Protein AF-A0A935DCF0-F1 (afdb_monomer_lite)

Radius of gyration: 28.44 Å; chains: 1; bounding box: 62×46×100 Å

Secondary structure (DSSP, 8-state):
--TTT----SS-STTHHHHHHHHHHHHHH-S-EEEETTEEEEE-TTS-EEEEESSPPP---HHHHHHHHHHHHHHHHHHHHHHHHHHHHHHHTTGGGS---HHHHTTHHHHHIIIIITTSEEEEE--TTSSPEEEEHHHHHT-EEEE-GGG-EEEEEEEE----S-TT-----EEEEEE-HHHHHHHHHHHHHHHTTT---HHHHHHHHHHHHHH-SHHHHHHSTTSPPP-TTSEEEGGGS-HHHHHHHHHHHHHHHHHHHHHHHHHHHHHHHHHHHHHHHHHHHHHS-HHHHHHHHHTT-

Foldseek 3Di:
DDPPPPDDDPDDPVCVVVVVVVLVVQQVPALAWDDDQFWIWGAGPVGDIDIHGGGDDAHPHQCPPQLVVLVVLQVVVVVVVVVVVVVVVVCVVVVPPPPDDPVRVVCVVVVCCVPPQQPDFQFWADDPPDHTFTDGLVQLQQKKWFADPPLFIKIKTWTFDPDPDDPDDDPGDTDIDIGGDPRRLSSLLSSLCSLSSNGDDSVLSVLLSVLCVVQVALSCLCRNPVHFDADPNRMDRLNPGDSSSSNNNNSRSVVVVVVVVVVVVVVVVVVVVVVVVVVVVVVVVVVDDPVVVVVVVVVVD

Sequence (301 aa):
MCRHCAKWNLVPFDSRLETIDDCERLFRSTTMRYSTDNIGLARVKEGLELVRIGEAQRPEFAGWRYGDSFGRRRRRNFLIAGGVAAAGIAVVSGGVALGVSFGMLGQLPNYYNLFVVNRRVTVRVPRADGPPIELSDMLASKARLVRRPNNEWLIRTKVMEESSMSRKLRKAGSQEIEFTGPEAEQLLAGVLVRLNHWGGTQRTIRDAVELVERQGDSAGVIAGPFSPVMDGSGSQLLAKTPSEWRLAAEIALNESSERLALAGELRLLEWQWKEADRLAKISDSLAVPESVDEELARRKE

pLDDT: mean 71.48, std 16.03, range [36.34, 95.06]

Structure (mmCIF, N/CA/C/O backbone):
data_AF-A0A935DCF0-F1
#
_entry.id   AF-A0A935DCF0-F1
#
loop_
_atom_site.group_PDB
_atom_site.id
_atom_site.type_symbol
_atom_site.label_atom_id
_atom_site.label_alt_id
_atom_site.label_comp_id
_atom_site.label_asym_id
_atom_site.label_entity_id
_atom_site.label_seq_id
_atom_site.pdbx_PDB_ins_code
_atom_site.Cartn_x
_atom_site.Cartn_y
_atom_site.Cartn_z
_atom_site.occupancy
_atom_site.B_iso_or_equiv
_atom_site.auth_seq_id
_atom_site.auth_comp_id
_atom_site.auth_asym_id
_atom_site.auth_atom_id
_atom_site.pdbx_PDB_model_num
ATOM 1 N N . MET A 1 1 ? 26.971 -12.893 -33.663 1.00 54.66 1 MET A N 1
ATOM 2 C CA . MET A 1 1 ? 26.981 -11.427 -33.451 1.00 54.66 1 MET A CA 1
ATOM 3 C C . MET A 1 1 ? 27.146 -10.748 -34.801 1.00 54.66 1 MET A C 1
ATOM 5 O O . MET A 1 1 ? 28.063 -11.111 -35.529 1.00 54.66 1 MET A O 1
ATOM 9 N N . CYS A 1 2 ? 26.247 -9.835 -35.171 1.00 51.41 2 CYS A N 1
ATOM 10 C CA . CYS A 1 2 ? 26.379 -9.033 -36.389 1.00 51.41 2 CYS A CA 1
ATOM 11 C C . CYS A 1 2 ? 27.470 -7.974 -36.187 1.00 51.41 2 CYS A C 1
ATOM 13 O O . CYS A 1 2 ? 27.410 -7.226 -35.217 1.00 51.41 2 CYS A O 1
ATOM 15 N N . ARG A 1 3 ? 28.442 -7.883 -37.100 1.00 40.97 3 ARG A N 1
ATOM 16 C CA . ARG A 1 3 ? 29.550 -6.914 -37.002 1.00 40.97 3 ARG A CA 1
ATOM 17 C C . ARG A 1 3 ? 29.164 -5.478 -37.365 1.00 40.97 3 ARG A C 1
ATOM 19 O O . ARG A 1 3 ? 29.926 -4.572 -37.084 1.00 40.97 3 ARG A O 1
ATOM 26 N N . HIS A 1 4 ? 27.998 -5.276 -37.977 1.00 37.47 4 HIS A N 1
ATOM 27 C CA . HIS A 1 4 ? 27.536 -3.956 -38.411 1.00 37.47 4 HIS A CA 1
ATOM 28 C C . HIS A 1 4 ? 26.686 -3.231 -37.357 1.00 37.47 4 HIS A C 1
ATOM 30 O O . HIS A 1 4 ? 26.724 -2.015 -37.269 1.00 37.47 4 HIS A O 1
ATOM 36 N N . CYS A 1 5 ? 25.909 -3.964 -36.553 1.00 64.69 5 CYS A N 1
ATOM 37 C CA . CYS A 1 5 ? 25.023 -3.368 -35.545 1.00 64.69 5 CYS A CA 1
ATOM 38 C C . CYS A 1 5 ? 25.256 -3.899 -34.126 1.00 64.69 5 CYS A C 1
ATOM 40 O O . CYS A 1 5 ? 24.448 -3.624 -33.246 1.00 64.69 5 CYS A O 1
ATOM 42 N N . ALA A 1 6 ? 26.290 -4.725 -33.923 1.00 36.94 6 ALA A N 1
ATOM 43 C CA . ALA A 1 6 ? 26.627 -5.402 -32.663 1.00 36.94 6 ALA A CA 1
ATOM 44 C C . ALA A 1 6 ? 25.484 -6.221 -32.020 1.00 36.94 6 ALA A C 1
ATOM 46 O O . ALA A 1 6 ? 25.622 -6.751 -30.919 1.00 36.94 6 ALA A O 1
ATOM 47 N N . LYS A 1 7 ? 24.355 -6.400 -32.718 1.00 46.84 7 LYS A N 1
ATOM 48 C CA . LYS A 1 7 ? 23.226 -7.198 -32.240 1.00 46.84 7 LYS A CA 1
ATOM 49 C C . LYS A 1 7 ? 23.548 -8.677 -32.370 1.00 46.84 7 LYS A C 1
ATOM 51 O O . LYS A 1 7 ? 24.158 -9.143 -33.340 1.00 46.84 7 LYS A O 1
ATOM 56 N N . TRP A 1 8 ? 23.089 -9.443 -31.399 1.00 57.88 8 TRP A N 1
ATOM 57 C CA . TRP A 1 8 ? 23.178 -10.888 -31.424 1.00 57.88 8 TRP A CA 1
ATOM 58 C C . TRP A 1 8 ? 21.888 -11.474 -30.891 1.00 57.88 8 TRP A C 1
ATOM 60 O O . TRP A 1 8 ? 21.261 -10.929 -29.991 1.00 57.88 8 TRP A O 1
ATOM 70 N N . ASN A 1 9 ? 21.475 -12.558 -31.524 1.00 60.41 9 ASN A N 1
ATOM 71 C CA . ASN A 1 9 ? 20.342 -13.350 -31.108 1.00 60.41 9 ASN A CA 1
ATOM 72 C C . ASN A 1 9 ? 20.827 -14.799 -31.143 1.00 60.41 9 ASN A C 1
ATOM 74 O O . ASN A 1 9 ? 21.422 -15.215 -32.139 1.00 60.41 9 ASN A O 1
ATOM 78 N N . LEU A 1 10 ? 20.651 -15.512 -30.034 1.00 67.38 10 LEU A N 1
ATOM 79 C CA . LEU A 1 10 ? 21.025 -16.921 -29.900 1.00 67.38 10 LEU A CA 1
ATOM 80 C C . LEU A 1 10 ? 20.057 -17.852 -30.647 1.00 67.38 10 LEU A C 1
ATOM 82 O O . LEU A 1 10 ? 20.359 -19.027 -30.829 1.00 67.38 10 LEU A O 1
ATOM 86 N N . VAL A 1 11 ? 18.919 -17.324 -31.101 1.00 73.38 11 VAL A N 1
ATOM 87 C CA . VAL A 1 11 ? 17.896 -18.062 -31.838 1.00 73.38 11 VAL A CA 1
ATOM 88 C C . VAL A 1 11 ? 18.238 -18.103 -33.339 1.00 73.38 11 VAL A C 1
ATOM 90 O O . VAL A 1 11 ? 18.499 -17.041 -33.931 1.00 73.38 11 VAL A O 1
ATOM 93 N N . PRO A 1 12 ? 18.214 -19.296 -33.973 1.00 80.00 12 PRO A N 1
ATOM 94 C CA . PRO A 1 12 ? 18.330 -19.457 -35.423 1.00 80.00 12 PRO A CA 1
ATOM 95 C C . PRO A 1 12 ? 17.366 -18.546 -36.196 1.00 80.00 12 PRO A C 1
ATOM 97 O O . PRO A 1 12 ? 16.303 -18.181 -35.700 1.00 80.00 12 PRO A O 1
ATOM 100 N N . PHE A 1 13 ? 17.736 -18.140 -37.415 1.00 75.88 13 PHE A N 1
ATOM 101 C CA . PHE A 1 13 ? 16.920 -17.199 -38.195 1.00 75.88 13 PHE A CA 1
ATOM 102 C C . PHE A 1 13 ? 15.529 -17.764 -38.509 1.00 75.88 13 PHE A C 1
ATOM 104 O O . PHE A 1 13 ? 14.542 -17.049 -38.348 1.00 75.88 13 PHE A O 1
ATOM 111 N N . ASP A 1 14 ? 15.462 -19.047 -38.863 1.00 84.12 14 ASP A N 1
ATOM 112 C CA . ASP A 1 14 ? 14.231 -19.714 -39.296 1.00 84.12 14 ASP A CA 1
ATOM 113 C C . ASP A 1 14 ? 13.180 -19.811 -38.178 1.00 84.12 14 ASP A C 1
ATOM 115 O O . ASP A 1 14 ? 11.994 -19.654 -38.437 1.00 84.12 14 ASP A O 1
ATOM 119 N N . SER A 1 15 ? 13.608 -19.973 -36.920 1.00 82.44 15 SER A N 1
ATOM 120 C CA . SER A 1 15 ? 12.725 -20.100 -35.747 1.00 82.44 15 SER A CA 1
ATOM 121 C C . SER A 1 15 ? 12.555 -18.793 -34.964 1.00 82.44 15 SER A C 1
ATOM 123 O O . SER A 1 15 ? 12.003 -18.775 -33.859 1.00 82.44 15 SER A O 1
ATOM 125 N N . ARG A 1 16 ? 13.085 -17.677 -35.482 1.00 80.56 16 ARG A N 1
ATOM 126 C CA . ARG A 1 16 ? 13.156 -16.411 -34.741 1.00 80.56 16 ARG A CA 1
ATOM 127 C C . ARG A 1 16 ? 11.782 -15.838 -34.427 1.00 80.56 16 ARG A C 1
ATOM 129 O O . ARG A 1 16 ? 11.576 -15.385 -33.305 1.00 80.56 16 ARG A O 1
ATOM 136 N N . LEU A 1 17 ? 10.883 -15.820 -35.411 1.00 81.31 17 LEU A N 1
ATOM 137 C CA . LEU A 1 17 ? 9.534 -15.274 -35.240 1.00 81.31 17 LEU A CA 1
ATOM 138 C C . LEU A 1 17 ? 8.731 -16.122 -34.253 1.00 81.31 17 LEU A C 1
ATOM 140 O O . LEU A 1 17 ? 8.207 -15.580 -33.289 1.00 81.31 17 LEU A O 1
ATOM 144 N N . GLU A 1 18 ? 8.770 -17.447 -34.406 1.00 86.56 18 GLU A N 1
ATOM 145 C CA . GLU A 1 18 ? 8.115 -18.385 -33.485 1.00 86.56 18 GLU A CA 1
ATOM 146 C C . GLU A 1 18 ? 8.618 -18.226 -32.047 1.00 86.56 18 GLU A C 1
ATOM 148 O O . GLU A 1 18 ? 7.827 -18.191 -31.112 1.00 86.56 18 GLU A O 1
ATOM 153 N N . THR A 1 19 ? 9.927 -18.039 -31.855 1.00 85.56 19 THR A N 1
ATOM 154 C CA . THR A 1 19 ? 10.488 -17.847 -30.509 1.00 85.56 19 THR A CA 1
ATOM 155 C C . THR A 1 19 ? 10.057 -16.515 -29.891 1.00 85.56 19 THR A C 1
ATOM 157 O O . THR A 1 19 ? 9.841 -16.442 -28.682 1.00 85.56 19 THR A O 1
ATOM 160 N N . ILE A 1 20 ? 9.930 -15.454 -30.696 1.00 82.94 20 ILE A N 1
ATOM 161 C CA . ILE A 1 20 ? 9.419 -14.157 -30.225 1.00 82.94 20 ILE A CA 1
ATOM 162 C C . ILE A 1 20 ? 7.943 -14.286 -29.841 1.00 82.94 20 ILE A C 1
ATOM 164 O O . ILE A 1 20 ? 7.565 -13.820 -28.768 1.00 82.94 20 ILE A O 1
ATOM 168 N N . ASP A 1 21 ? 7.136 -14.953 -30.663 1.00 84.00 21 ASP A N 1
ATOM 169 C CA . ASP A 1 21 ? 5.715 -15.181 -30.394 1.00 84.00 21 ASP A CA 1
ATOM 170 C C . ASP A 1 21 ? 5.505 -16.067 -29.157 1.00 84.00 21 ASP A C 1
ATOM 172 O O . ASP A 1 21 ? 4.627 -15.798 -28.335 1.00 84.00 21 ASP A O 1
ATOM 176 N N . ASP A 1 22 ? 6.356 -17.074 -28.959 1.00 87.25 22 ASP A N 1
ATOM 177 C CA . ASP A 1 22 ? 6.371 -17.904 -27.756 1.00 87.25 22 ASP A CA 1
ATOM 178 C C . ASP A 1 22 ? 6.754 -17.103 -26.513 1.00 87.25 22 ASP A C 1
ATOM 180 O O . ASP A 1 22 ? 6.089 -17.218 -25.481 1.00 87.25 22 ASP A O 1
ATOM 184 N N . CYS A 1 23 ? 7.770 -16.244 -26.610 1.00 86.19 23 CYS A N 1
ATOM 185 C CA . CYS A 1 23 ? 8.134 -15.333 -25.528 1.00 86.19 23 CYS A CA 1
ATOM 186 C C . CYS A 1 23 ? 7.006 -14.337 -25.226 1.00 86.19 23 CYS A C 1
ATOM 188 O O . CYS A 1 23 ? 6.717 -14.098 -24.057 1.00 86.19 23 CYS A O 1
ATOM 190 N N . GLU A 1 24 ? 6.324 -13.793 -26.237 1.00 83.56 24 GLU A N 1
ATOM 191 C CA . GLU A 1 24 ? 5.177 -12.892 -26.061 1.00 83.56 24 GLU A CA 1
ATOM 192 C C . GLU A 1 24 ? 3.989 -13.633 -25.426 1.00 83.56 24 GLU A C 1
ATOM 194 O O . GLU A 1 24 ? 3.332 -13.112 -24.523 1.00 83.56 24 GLU A O 1
ATOM 199 N N . ARG A 1 25 ? 3.730 -14.882 -25.823 1.00 84.31 25 ARG A N 1
ATOM 200 C CA . ARG A 1 25 ? 2.701 -15.739 -25.217 1.00 84.31 25 ARG A CA 1
ATOM 201 C C . ARG A 1 25 ? 3.030 -16.082 -23.764 1.00 84.31 25 ARG A C 1
ATOM 203 O O . ARG A 1 25 ? 2.143 -16.015 -22.908 1.00 84.31 25 ARG A O 1
ATOM 210 N N . LEU A 1 26 ? 4.287 -16.402 -23.457 1.00 83.88 26 LEU A N 1
ATOM 211 C CA . LEU A 1 26 ? 4.767 -16.616 -22.088 1.00 83.88 26 LEU A CA 1
ATOM 212 C C . LEU A 1 26 ? 4.690 -15.332 -21.260 1.00 83.88 26 LEU A C 1
ATOM 214 O O . LEU A 1 26 ? 4.269 -15.378 -20.107 1.00 83.88 26 LEU A O 1
ATOM 218 N N . PHE A 1 27 ? 5.023 -14.185 -21.850 1.00 76.50 27 PHE A N 1
ATOM 219 C CA . PHE A 1 27 ? 4.920 -12.875 -21.213 1.00 76.50 27 PHE A CA 1
ATOM 220 C C . PHE A 1 27 ? 3.461 -12.521 -20.887 1.00 76.50 27 PHE A C 1
ATOM 222 O O . PHE A 1 27 ? 3.172 -12.056 -19.785 1.00 76.50 27 PHE A O 1
ATOM 229 N N . ARG A 1 28 ? 2.525 -12.789 -21.810 1.00 72.38 28 ARG A N 1
ATOM 230 C CA . ARG A 1 28 ? 1.080 -12.558 -21.618 1.00 72.38 28 ARG A CA 1
ATOM 231 C C . ARG A 1 28 ? 0.444 -13.503 -20.607 1.00 72.38 28 ARG A C 1
ATOM 233 O O . ARG A 1 28 ? -0.425 -13.083 -19.857 1.00 72.38 28 ARG A O 1
ATOM 240 N N . SER A 1 29 ? 0.850 -14.769 -20.603 1.00 69.94 29 SER A N 1
ATOM 241 C CA . SER A 1 29 ? 0.317 -15.780 -19.679 1.00 69.94 29 SER A CA 1
ATOM 242 C C . SER A 1 29 ? 0.978 -15.748 -18.298 1.00 69.94 29 SER A C 1
ATOM 244 O O . SER A 1 29 ? 0.452 -16.326 -17.345 1.00 69.94 29 SER A O 1
ATOM 246 N N . THR A 1 30 ? 2.121 -15.071 -18.168 1.00 63.09 30 THR A N 1
ATOM 247 C CA . THR A 1 30 ? 2.837 -14.930 -16.903 1.00 63.09 30 THR A CA 1
ATOM 248 C C . THR A 1 30 ? 2.176 -13.890 -16.012 1.00 63.09 30 THR A C 1
ATOM 250 O O . THR A 1 30 ? 2.080 -12.708 -16.334 1.00 63.09 30 THR A O 1
ATOM 253 N N . THR A 1 31 ? 1.813 -14.330 -14.812 1.00 53.41 31 THR A N 1
ATOM 254 C CA . THR A 1 31 ? 1.271 -13.470 -13.756 1.00 53.41 31 THR A CA 1
ATOM 255 C C . THR A 1 31 ? 2.353 -12.659 -13.027 1.00 53.41 31 THR A C 1
ATOM 257 O O . THR A 1 31 ? 2.034 -11.721 -12.302 1.00 53.41 31 THR A O 1
ATOM 260 N N . MET A 1 32 ? 3.641 -12.987 -13.208 1.00 46.84 32 MET A N 1
ATOM 261 C CA . MET A 1 32 ? 4.785 -12.279 -12.614 1.00 46.84 32 MET A CA 1
ATOM 262 C C . MET A 1 32 ? 5.342 -11.195 -13.557 1.00 46.84 32 MET A C 1
ATOM 264 O O . MET A 1 32 ? 6.460 -11.339 -14.049 1.00 46.84 32 MET A O 1
ATOM 268 N N . ARG A 1 33 ? 4.583 -10.125 -13.842 1.00 61.69 33 ARG A N 1
ATOM 269 C CA . ARG A 1 33 ? 5.000 -9.069 -14.791 1.00 61.69 33 ARG A CA 1
ATOM 270 C C . ARG A 1 33 ? 4.932 -7.650 -14.221 1.00 61.69 33 ARG A C 1
ATOM 272 O O . ARG A 1 33 ? 3.898 -7.239 -13.720 1.00 61.69 33 ARG A O 1
ATOM 279 N N . TYR A 1 34 ? 6.006 -6.882 -14.329 1.00 55.25 34 TYR A N 1
ATOM 280 C CA . TYR A 1 34 ? 6.032 -5.440 -14.100 1.00 55.25 34 TYR A CA 1
ATOM 281 C C . TYR A 1 34 ? 5.948 -4.723 -15.448 1.00 55.25 34 TYR A C 1
ATOM 283 O O . TYR A 1 34 ? 6.588 -5.164 -16.394 1.00 55.25 34 TYR A O 1
ATOM 291 N N . SER A 1 35 ? 5.184 -3.639 -15.577 1.00 55.78 35 SER A N 1
ATOM 292 C CA . SER A 1 35 ? 5.143 -2.880 -16.831 1.00 55.78 35 SER A CA 1
ATOM 293 C C . SER A 1 35 ? 5.011 -1.381 -16.569 1.00 55.78 35 SER A C 1
ATOM 295 O O . SER A 1 35 ? 4.113 -0.958 -15.847 1.00 55.78 35 SER A O 1
ATOM 297 N N . THR A 1 36 ? 5.907 -0.586 -17.153 1.00 53.53 36 THR A N 1
ATOM 298 C CA . THR A 1 36 ? 5.768 0.866 -17.368 1.00 53.53 36 THR A CA 1
ATOM 299 C C . THR A 1 36 ? 5.245 1.122 -18.772 1.00 53.53 36 THR A C 1
ATOM 301 O O . THR A 1 36 ? 5.281 0.202 -19.573 1.00 53.53 36 THR A O 1
ATOM 304 N N . ASP A 1 37 ? 4.853 2.351 -19.118 1.00 50.75 37 ASP A N 1
ATOM 305 C CA . ASP A 1 37 ? 4.258 2.699 -20.422 1.00 50.75 37 ASP A CA 1
ATOM 306 C C . ASP A 1 37 ? 4.985 2.120 -21.650 1.00 50.75 37 ASP A C 1
ATOM 308 O O . ASP A 1 37 ? 4.327 1.772 -22.625 1.00 50.75 37 ASP A O 1
ATOM 312 N N . ASN A 1 38 ? 6.314 1.955 -21.587 1.00 51.69 38 ASN A N 1
ATOM 313 C CA . ASN A 1 38 ? 7.139 1.493 -22.708 1.00 51.69 38 ASN A CA 1
ATOM 314 C C . ASN A 1 38 ? 7.998 0.248 -22.419 1.00 51.69 38 ASN A C 1
ATOM 316 O O . ASN A 1 38 ? 8.711 -0.211 -23.314 1.00 51.69 38 ASN A O 1
ATOM 320 N N . ILE A 1 39 ? 8.004 -0.279 -21.189 1.00 58.69 39 ILE A N 1
ATOM 321 C CA . ILE A 1 39 ? 8.877 -1.400 -20.803 1.00 58.69 39 ILE A CA 1
ATOM 322 C C . ILE A 1 39 ? 8.114 -2.373 -19.906 1.00 58.69 39 ILE A C 1
ATOM 324 O O . ILE A 1 39 ? 7.578 -1.986 -18.874 1.00 58.69 39 ILE A O 1
ATOM 328 N N . GLY A 1 40 ? 8.112 -3.651 -20.274 1.00 68.06 40 GLY A N 1
ATOM 329 C CA . GLY A 1 40 ? 7.593 -4.759 -19.482 1.00 68.06 40 GLY A CA 1
ATOM 330 C C . GLY A 1 40 ? 8.707 -5.707 -19.037 1.00 68.06 40 GLY A C 1
ATOM 331 O O . GLY A 1 40 ? 9.595 -6.019 -19.816 1.00 68.06 40 GLY A O 1
ATOM 332 N N . LEU A 1 41 ? 8.661 -6.202 -17.808 1.00 70.88 41 LEU A N 1
ATOM 333 C CA . LEU A 1 41 ? 9.562 -7.206 -17.248 1.00 70.88 41 LEU A CA 1
ATOM 334 C C . LEU A 1 41 ? 8.721 -8.369 -16.724 1.00 70.88 41 LEU A C 1
ATOM 336 O O . LEU A 1 41 ? 7.841 -8.135 -15.905 1.00 70.88 41 LEU A O 1
ATOM 340 N N . ALA A 1 42 ? 8.987 -9.607 -17.130 1.00 74.31 42 ALA A N 1
ATOM 341 C CA . ALA A 1 42 ? 8.300 -10.786 -16.609 1.00 74.31 42 ALA A CA 1
ATOM 342 C C . ALA A 1 42 ? 9.281 -11.882 -16.188 1.00 74.31 42 ALA A C 1
ATOM 344 O O . ALA A 1 42 ? 10.314 -12.066 -16.827 1.00 74.31 42 ALA A O 1
ATOM 345 N N . ARG A 1 43 ? 8.952 -12.635 -15.132 1.00 66.25 43 ARG A N 1
ATOM 346 C CA . ARG A 1 43 ? 9.730 -13.807 -14.700 1.00 66.25 43 ARG A CA 1
ATOM 347 C C . ARG A 1 43 ? 8.895 -15.076 -14.855 1.00 66.25 43 ARG A C 1
ATOM 349 O O . ARG A 1 43 ? 7.837 -15.194 -14.244 1.00 66.25 43 ARG A O 1
ATOM 356 N N . VAL A 1 44 ? 9.364 -16.023 -15.659 1.00 75.88 44 VAL A N 1
ATOM 357 C CA . VAL A 1 44 ? 8.681 -17.307 -15.897 1.00 75.88 44 VAL A CA 1
ATOM 358 C C . VAL A 1 44 ? 9.115 -18.328 -14.830 1.00 75.88 44 VAL A C 1
ATOM 360 O O . VAL A 1 44 ? 10.150 -18.158 -14.179 1.00 75.88 44 VAL A O 1
ATOM 363 N N . LYS A 1 45 ? 8.317 -19.378 -14.591 1.00 60.66 45 LYS A N 1
ATOM 364 C CA . LYS A 1 45 ? 8.527 -20.355 -13.499 1.00 60.66 45 LYS A CA 1
ATOM 365 C C . LYS A 1 45 ? 9.867 -21.094 -13.585 1.00 60.66 45 LYS A C 1
ATOM 367 O O . LYS A 1 45 ? 10.398 -21.504 -12.559 1.00 60.66 45 LYS A O 1
ATOM 372 N N . GLU A 1 46 ? 10.415 -21.218 -14.784 1.00 73.19 46 GLU A N 1
ATOM 373 C CA . GLU A 1 46 ? 11.677 -21.883 -15.098 1.00 73.19 46 GLU A CA 1
ATOM 374 C C . GLU A 1 46 ? 12.903 -20.982 -14.845 1.00 73.19 46 GLU A C 1
ATOM 376 O O . GLU A 1 46 ? 14.032 -21.396 -15.091 1.00 73.19 46 GLU A O 1
ATOM 381 N N . GLY A 1 47 ? 12.703 -19.755 -14.341 1.00 68.38 47 GLY A N 1
ATOM 382 C CA . GLY A 1 47 ? 13.779 -18.810 -14.016 1.00 68.38 47 GLY A CA 1
ATOM 383 C C . GLY A 1 47 ? 14.200 -17.895 -15.171 1.00 68.38 47 GLY A C 1
ATOM 384 O O . GLY A 1 47 ? 15.159 -17.144 -15.025 1.00 68.38 47 GLY A O 1
ATOM 385 N N . LEU A 1 48 ? 13.483 -17.930 -16.297 1.00 79.38 48 LEU A N 1
ATOM 386 C CA . LEU A 1 48 ? 13.701 -17.035 -17.433 1.00 79.38 48 LEU A CA 1
ATOM 387 C C . LEU A 1 48 ? 13.154 -15.630 -17.135 1.00 79.38 48 LEU A C 1
ATOM 389 O O . LEU A 1 48 ? 11.990 -15.485 -16.754 1.00 79.38 48 LEU A O 1
ATOM 393 N N . GLU A 1 49 ? 13.974 -14.601 -17.349 1.00 73.25 49 GLU A N 1
ATOM 394 C CA . GLU A 1 49 ? 13.556 -13.197 -17.296 1.00 73.25 49 GLU A CA 1
ATOM 395 C C . GLU A 1 49 ? 13.330 -12.652 -18.709 1.00 73.25 49 GLU A C 1
ATOM 397 O O . GLU A 1 49 ? 14.202 -12.734 -19.572 1.00 73.25 49 GLU A O 1
ATOM 402 N N . LEU A 1 50 ? 12.142 -12.098 -18.943 1.00 81.31 50 LEU A N 1
ATOM 403 C CA . LEU A 1 50 ? 11.711 -11.531 -20.215 1.00 81.31 50 LEU A CA 1
ATOM 404 C C . LEU A 1 50 ? 11.581 -10.015 -20.082 1.00 81.31 50 LEU A C 1
ATOM 406 O O . LEU A 1 50 ? 10.838 -9.535 -19.228 1.00 81.31 50 LEU A O 1
ATOM 410 N N . VAL A 1 51 ? 12.256 -9.265 -20.955 1.00 76.75 51 VAL A N 1
ATOM 411 C CA . VAL A 1 51 ? 12.113 -7.806 -21.069 1.00 76.75 51 VAL A CA 1
ATOM 412 C C . VAL A 1 51 ? 11.425 -7.480 -22.394 1.00 76.75 51 VAL A C 1
ATOM 414 O O . VAL A 1 51 ? 11.972 -7.733 -23.465 1.00 76.75 51 VAL A O 1
ATOM 417 N N . ARG A 1 52 ? 10.220 -6.917 -22.323 1.00 76.19 52 ARG A N 1
ATOM 418 C CA . ARG A 1 52 ? 9.426 -6.442 -23.459 1.00 76.19 52 ARG A CA 1
ATOM 419 C C . ARG A 1 52 ? 9.601 -4.932 -23.616 1.00 76.19 52 ARG A C 1
ATOM 421 O O . ARG A 1 52 ? 9.471 -4.197 -22.645 1.00 76.19 52 ARG A O 1
ATOM 428 N N . ILE A 1 53 ? 9.841 -4.466 -24.838 1.00 71.88 53 ILE A N 1
ATOM 429 C CA . ILE A 1 53 ? 9.973 -3.040 -25.174 1.00 71.88 53 ILE A CA 1
ATOM 430 C C . ILE A 1 53 ? 8.782 -2.649 -26.067 1.00 71.88 53 ILE A C 1
ATOM 432 O O . ILE A 1 53 ? 8.581 -3.276 -27.105 1.00 71.88 53 ILE A O 1
ATOM 436 N N . GLY A 1 54 ? 7.982 -1.657 -25.659 1.00 68.25 54 GLY A N 1
ATOM 437 C CA . GLY A 1 54 ? 6.769 -1.179 -26.353 1.00 68.25 54 GLY A CA 1
ATOM 438 C C . GLY A 1 54 ? 5.582 -0.896 -25.414 1.00 68.25 54 GLY A C 1
ATOM 439 O O . GLY A 1 54 ? 5.686 -1.133 -24.211 1.00 68.25 54 GLY A O 1
ATOM 440 N N . GLU A 1 55 ? 4.447 -0.426 -25.963 1.00 49.03 55 GLU A N 1
ATOM 441 C CA . GLU A 1 55 ? 3.243 -0.043 -25.193 1.00 49.03 55 GLU A CA 1
ATOM 442 C C . GLU A 1 55 ? 2.808 -1.138 -24.212 1.00 49.03 55 GLU A C 1
ATOM 444 O O . GLU A 1 55 ? 2.577 -2.294 -24.597 1.00 49.03 55 GLU A O 1
ATOM 449 N N . ALA A 1 56 ? 2.723 -0.787 -22.932 1.00 54.44 56 ALA A N 1
ATOM 450 C CA . ALA A 1 56 ? 2.451 -1.730 -21.860 1.00 54.44 56 ALA A CA 1
ATOM 451 C C . ALA A 1 56 ? 0.993 -2.153 -21.717 1.00 54.44 56 ALA A C 1
ATOM 453 O O . ALA 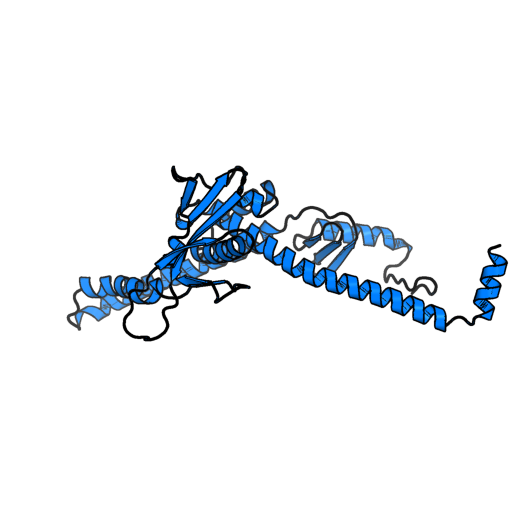A 1 56 ? 0.064 -1.348 -21.753 1.00 54.44 56 ALA A O 1
ATOM 454 N N . GLN A 1 57 ? 0.810 -3.446 -21.447 1.00 55.16 57 GLN A N 1
ATOM 455 C CA . GLN A 1 57 ? -0.480 -3.998 -21.052 1.00 55.16 57 GLN A CA 1
ATOM 456 C C . GLN A 1 57 ? -0.688 -3.754 -19.548 1.00 55.16 57 GLN A C 1
ATOM 458 O O . GLN A 1 57 ? 0.177 -4.083 -18.734 1.00 55.16 57 GLN A O 1
ATOM 463 N N . ARG A 1 58 ? -1.821 -3.132 -19.196 1.00 52.47 58 ARG A N 1
ATOM 464 C CA . ARG A 1 58 ? -2.189 -2.737 -17.824 1.00 52.47 58 ARG A CA 1
ATOM 465 C C . ARG A 1 58 ? -2.246 -3.942 -16.861 1.00 52.47 58 ARG A C 1
ATOM 467 O O . ARG A 1 58 ? -2.485 -5.064 -17.304 1.00 52.47 58 ARG A O 1
ATOM 474 N N . PRO A 1 59 ? -2.000 -3.736 -15.555 1.00 53.00 59 PRO A N 1
ATOM 475 C CA . PRO A 1 59 ? -1.367 -4.743 -14.714 1.00 53.00 59 PRO A CA 1
ATOM 476 C C . PRO A 1 59 ? -2.384 -5.601 -13.957 1.00 53.00 59 PRO A C 1
ATOM 478 O O . PRO A 1 59 ? -3.040 -5.143 -13.031 1.00 53.00 59 PRO A O 1
ATOM 481 N N . GLU A 1 60 ? -2.405 -6.892 -14.263 1.00 45.12 60 GLU A N 1
ATOM 482 C CA . GLU A 1 60 ? -3.067 -7.954 -13.481 1.00 45.12 60 GLU A CA 1
ATOM 483 C C . GLU A 1 60 ? -2.266 -8.322 -12.198 1.00 45.12 60 GLU A C 1
ATOM 485 O O . GLU A 1 60 ? -2.222 -9.473 -11.762 1.00 45.12 60 GLU A O 1
ATOM 490 N N . PHE A 1 61 ? -1.541 -7.362 -11.610 1.00 50.12 61 PHE A N 1
ATOM 491 C CA . PHE A 1 61 ? -0.444 -7.609 -10.658 1.00 50.12 61 PHE A CA 1
ATOM 492 C C . PHE A 1 61 ? -0.906 -7.807 -9.202 1.00 50.12 61 PHE A C 1
ATOM 494 O O . PHE A 1 61 ? -0.274 -8.542 -8.432 1.00 50.12 61 PHE A O 1
ATOM 501 N N . ALA A 1 62 ? -2.032 -7.197 -8.818 1.00 50.06 62 ALA A N 1
ATOM 502 C CA . ALA A 1 62 ? -2.459 -7.117 -7.423 1.00 50.06 62 ALA A CA 1
ATOM 503 C C . ALA A 1 62 ? -2.886 -8.480 -6.829 1.00 50.06 62 ALA A C 1
ATOM 505 O O . ALA A 1 62 ? -2.578 -8.792 -5.672 1.00 50.06 62 ALA A O 1
ATOM 506 N N . GLY A 1 63 ? -3.540 -9.341 -7.617 1.00 44.56 63 GLY A N 1
ATOM 507 C CA . GLY A 1 63 ? -4.072 -10.625 -7.141 1.00 44.56 63 GLY A CA 1
ATOM 508 C C . GLY A 1 63 ? -3.006 -11.616 -6.658 1.00 44.56 63 GLY A C 1
ATOM 509 O O . GLY A 1 63 ? -3.178 -12.263 -5.622 1.00 44.56 63 GLY A O 1
ATOM 510 N N . TRP A 1 64 ? -1.880 -11.714 -7.371 1.00 45.16 64 TRP A N 1
ATOM 511 C CA . TRP A 1 64 ? -0.848 -12.726 -7.113 1.00 45.16 64 TRP A CA 1
ATOM 512 C C . TRP A 1 64 ? 0.151 -12.311 -6.014 1.00 45.16 64 TRP A C 1
ATOM 514 O O . TRP A 1 64 ? 0.544 -13.142 -5.193 1.00 45.16 64 TRP A O 1
ATOM 524 N N . ARG A 1 65 ? 0.519 -11.022 -5.925 1.00 56.94 65 ARG A N 1
ATOM 525 C CA . ARG A 1 65 ? 1.497 -10.515 -4.936 1.00 56.94 65 ARG A CA 1
ATOM 526 C C . ARG A 1 65 ? 0.895 -10.330 -3.538 1.00 56.94 65 ARG A C 1
ATOM 528 O O . ARG A 1 65 ? 1.552 -10.603 -2.528 1.00 56.94 65 ARG A O 1
ATOM 535 N N . TYR A 1 66 ? -0.362 -9.894 -3.464 1.00 59.31 66 TYR A N 1
ATOM 536 C CA . TYR A 1 66 ? -1.009 -9.549 -2.196 1.00 59.31 66 TYR A CA 1
ATOM 537 C C . TYR A 1 66 ? -1.963 -10.635 -1.663 1.00 59.31 66 TYR A C 1
ATOM 539 O O . TYR A 1 66 ? -2.174 -10.719 -0.450 1.00 59.31 66 TYR A O 1
ATOM 547 N N . GLY A 1 67 ? -2.452 -11.533 -2.530 1.00 54.88 67 GLY A N 1
ATOM 548 C CA . GLY A 1 67 ? -3.300 -12.683 -2.179 1.00 54.88 67 GLY A CA 1
ATOM 549 C C . GLY A 1 67 ? -2.761 -13.524 -1.019 1.00 54.88 67 GLY A C 1
ATOM 550 O O . GLY A 1 67 ? -3.411 -13.709 0.017 1.00 54.88 67 GLY A O 1
ATOM 551 N N . ASP A 1 68 ? -1.521 -13.986 -1.159 1.00 61.75 68 ASP A N 1
ATOM 552 C CA . ASP A 1 68 ? -0.904 -14.887 -0.185 1.00 61.75 68 ASP A CA 1
ATOM 553 C C . ASP A 1 68 ? -0.361 -14.164 1.051 1.00 61.75 68 ASP A C 1
ATOM 555 O O . ASP A 1 68 ? -0.351 -14.724 2.152 1.00 61.75 68 ASP A O 1
ATOM 559 N N . SER A 1 69 ? 0.094 -12.915 0.922 1.00 66.81 69 SER A N 1
ATOM 560 C CA . SER A 1 69 ? 0.674 -12.168 2.044 1.00 66.81 69 SER A CA 1
ATOM 561 C C . SER A 1 69 ? -0.386 -11.813 3.094 1.00 66.81 69 SER A C 1
ATOM 563 O O . SER A 1 69 ? -0.167 -12.068 4.285 1.00 66.81 69 SER A O 1
ATOM 565 N N . PHE A 1 70 ? -1.567 -11.345 2.677 1.00 71.94 70 PHE A N 1
ATOM 566 C CA . PHE A 1 70 ? -2.680 -11.065 3.588 1.00 71.94 70 PHE A CA 1
ATOM 567 C C . PHE A 1 70 ? -3.283 -12.339 4.194 1.00 71.94 70 PHE A C 1
ATOM 569 O O . PHE A 1 70 ? -3.591 -12.359 5.391 1.00 71.94 70 PHE A O 1
ATOM 576 N N . GLY A 1 71 ? -3.374 -13.428 3.422 1.00 64.50 71 GLY A N 1
ATOM 577 C CA . GLY A 1 71 ? -3.794 -14.735 3.934 1.00 64.50 71 GLY A CA 1
ATOM 578 C C . GLY A 1 71 ? -2.831 -15.303 4.988 1.00 64.50 71 GLY A C 1
ATOM 579 O O . GLY A 1 71 ? -3.269 -15.822 6.021 1.00 64.50 71 GLY A O 1
ATOM 580 N N . ARG A 1 72 ? -1.514 -15.151 4.782 1.00 75.38 72 ARG A N 1
ATOM 581 C CA . ARG A 1 72 ? -0.479 -15.546 5.756 1.00 75.38 72 ARG A CA 1
ATOM 582 C C . ARG A 1 72 ? -0.557 -14.736 7.050 1.00 75.38 72 ARG A C 1
ATOM 584 O O . ARG A 1 72 ? -0.490 -15.339 8.121 1.00 75.38 72 ARG A O 1
ATOM 591 N N . ARG A 1 73 ? -0.752 -13.408 6.981 1.00 77.00 73 ARG A N 1
ATOM 592 C CA . ARG A 1 73 ? -0.958 -12.554 8.175 1.00 77.00 73 ARG A CA 1
ATOM 593 C C . ARG A 1 73 ? -2.148 -13.045 9.004 1.00 77.00 73 ARG A C 1
ATOM 595 O O . ARG A 1 73 ? -2.019 -13.204 10.217 1.00 77.00 73 ARG A O 1
ATOM 602 N N . ARG A 1 74 ? -3.257 -13.386 8.337 1.00 75.06 74 ARG A N 1
ATOM 603 C CA . ARG A 1 74 ? -4.454 -13.937 8.982 1.00 75.06 74 ARG A CA 1
ATOM 604 C C . ARG A 1 74 ? -4.167 -15.260 9.683 1.00 75.06 74 ARG A C 1
ATOM 606 O O . ARG A 1 74 ? -4.377 -15.355 10.889 1.00 75.06 74 ARG A O 1
ATOM 613 N N . ARG A 1 75 ? -3.632 -16.258 8.970 1.00 70.12 75 ARG A N 1
ATOM 614 C CA . ARG A 1 75 ? -3.300 -17.572 9.557 1.00 70.12 75 ARG A CA 1
ATOM 615 C C . ARG A 1 75 ? -2.345 -17.443 10.743 1.00 70.12 75 ARG A C 1
ATOM 617 O O . ARG A 1 75 ? -2.609 -18.021 11.791 1.00 70.12 75 ARG A O 1
ATOM 624 N N . ARG A 1 76 ? -1.284 -16.639 10.610 1.00 73.31 76 ARG A N 1
ATOM 625 C CA . ARG A 1 76 ? -0.316 -16.395 11.688 1.00 73.31 76 ARG A CA 1
ATOM 626 C C . ARG A 1 76 ? -0.983 -15.800 12.927 1.00 73.31 76 ARG A C 1
ATOM 628 O O . ARG A 1 76 ? -0.762 -16.298 14.023 1.00 73.31 76 ARG A O 1
ATOM 635 N N . ASN A 1 77 ? -1.804 -14.764 12.771 1.00 68.50 77 ASN A N 1
ATOM 636 C CA . ASN A 1 77 ? -2.429 -14.118 13.923 1.00 68.50 77 ASN A CA 1
ATOM 637 C C . ASN A 1 77 ? -3.511 -14.997 14.564 1.00 68.50 77 ASN A C 1
ATOM 639 O O . ASN A 1 77 ? -3.643 -14.973 15.782 1.00 68.50 77 ASN A O 1
ATOM 643 N N . PHE A 1 78 ? -4.235 -15.809 13.785 1.00 69.50 78 PHE A N 1
ATOM 644 C CA . PHE A 1 78 ? -5.143 -16.823 14.335 1.00 69.50 78 PHE A CA 1
ATOM 645 C C . PHE A 1 78 ? -4.393 -17.905 15.118 1.00 69.50 78 PHE A C 1
ATOM 647 O O . PHE A 1 78 ? -4.855 -18.291 16.186 1.00 69.50 78 PHE A O 1
ATOM 654 N N . LEU A 1 79 ? -3.227 -18.355 14.643 1.00 66.38 79 LEU A N 1
ATOM 655 C CA . LEU A 1 79 ? -2.379 -19.300 15.379 1.00 66.38 79 LEU A CA 1
ATOM 656 C C . LEU A 1 79 ? -1.843 -18.694 16.682 1.00 66.38 79 LEU A C 1
ATOM 658 O O . LEU A 1 79 ? -1.882 -19.351 17.715 1.00 66.38 79 LEU A O 1
ATOM 662 N N . ILE A 1 80 ? -1.395 -17.435 16.659 1.00 61.12 80 ILE A N 1
ATOM 663 C CA . ILE A 1 80 ? -0.942 -16.726 17.867 1.00 61.12 80 ILE A CA 1
ATOM 664 C C . ILE A 1 80 ? -2.108 -16.539 18.848 1.00 61.12 80 ILE A C 1
ATOM 666 O O . ILE A 1 80 ? -1.965 -16.848 20.027 1.00 61.12 80 ILE A O 1
ATOM 670 N N . ALA A 1 81 ? -3.274 -16.090 18.377 1.00 58.00 81 ALA A N 1
ATOM 671 C CA . ALA A 1 81 ? -4.459 -15.910 19.215 1.00 58.00 81 ALA A CA 1
ATOM 672 C C . ALA A 1 81 ? -4.966 -17.243 19.798 1.00 58.00 81 ALA A C 1
ATOM 674 O O . ALA A 1 81 ? -5.291 -17.311 20.982 1.00 58.00 81 ALA A O 1
ATOM 675 N N . GLY A 1 82 ? -4.970 -18.313 18.996 1.00 49.22 82 GLY A N 1
ATOM 676 C CA . GLY A 1 82 ? -5.308 -19.668 19.436 1.00 49.22 82 GLY A CA 1
ATOM 677 C C . GLY A 1 82 ? -4.292 -20.244 20.429 1.00 49.22 82 GLY A C 1
ATOM 678 O O . GLY A 1 82 ? -4.685 -20.867 21.412 1.00 49.22 82 GLY A O 1
ATOM 679 N N . GLY A 1 83 ? -2.998 -19.974 20.234 1.00 48.75 83 GLY A N 1
ATOM 680 C CA . GLY A 1 83 ? -1.932 -20.356 21.164 1.00 48.75 83 GLY A CA 1
ATOM 681 C C . GLY A 1 83 ? -2.012 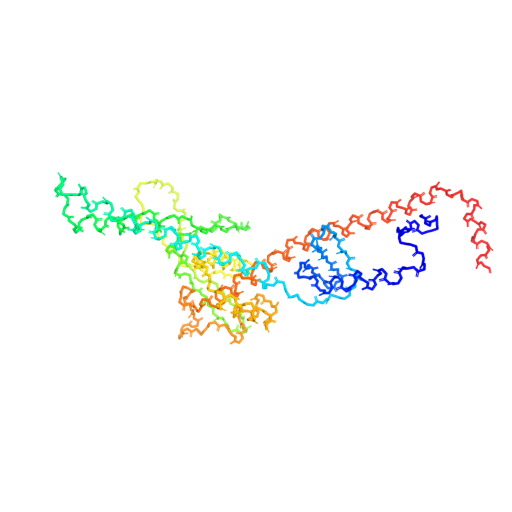-19.625 22.509 1.00 48.75 83 GLY A C 1
ATOM 682 O O . GLY A 1 83 ? -1.825 -20.244 23.554 1.00 48.75 83 GLY A O 1
ATOM 683 N N . VAL A 1 84 ? -2.371 -18.336 22.506 1.00 49.50 84 VAL A N 1
ATOM 684 C CA . VAL A 1 84 ? -2.634 -17.556 23.731 1.00 49.50 84 VAL A CA 1
ATOM 685 C C . VAL A 1 84 ? -3.872 -18.084 24.470 1.00 49.50 84 VAL A C 1
ATOM 687 O O . VAL A 1 84 ? -3.845 -18.193 25.695 1.00 49.50 84 VAL A O 1
ATOM 690 N N . ALA A 1 85 ? -4.928 -18.479 23.751 1.00 42.78 85 ALA A N 1
ATOM 691 C CA . ALA A 1 85 ? -6.111 -19.098 24.353 1.00 42.78 85 ALA A CA 1
ATOM 692 C C . ALA A 1 85 ? -5.799 -20.467 24.992 1.00 42.78 85 ALA A C 1
ATOM 694 O O . ALA A 1 85 ? -6.255 -20.741 26.101 1.00 42.78 85 ALA A O 1
ATOM 695 N N . ALA A 1 86 ? -4.969 -21.296 24.348 1.00 40.16 86 ALA A N 1
ATOM 696 C CA . ALA A 1 86 ? -4.540 -22.587 24.893 1.00 40.16 86 ALA A CA 1
ATOM 697 C C . ALA A 1 86 ? -3.631 -22.441 26.131 1.00 40.16 86 ALA A C 1
ATOM 699 O O . ALA A 1 86 ? -3.796 -23.171 27.108 1.00 40.16 86 ALA A O 1
ATOM 700 N N . ALA A 1 87 ? -2.724 -21.458 26.143 1.00 41.75 87 ALA A N 1
ATOM 701 C CA . ALA A 1 87 ? -1.892 -21.154 27.311 1.00 41.75 87 ALA A CA 1
ATOM 702 C C . ALA A 1 87 ? -2.714 -20.620 28.502 1.00 41.75 87 ALA A C 1
ATOM 704 O O . ALA A 1 87 ? -2.395 -20.912 29.654 1.00 41.75 87 ALA A O 1
ATOM 705 N N . GLY A 1 88 ? -3.808 -19.895 28.236 1.00 39.31 88 GLY A N 1
ATOM 706 C CA . GLY A 1 88 ? -4.745 -19.438 29.265 1.00 39.31 88 GLY A CA 1
ATOM 707 C C . GLY A 1 88 ? -5.412 -20.583 30.035 1.00 39.31 88 GLY A C 1
ATOM 708 O O . GLY A 1 88 ? -5.636 -20.452 31.236 1.00 39.31 88 GLY A O 1
ATOM 709 N N . ILE A 1 89 ? -5.652 -21.729 29.388 1.00 37.66 89 ILE A N 1
ATOM 710 C CA . ILE A 1 89 ? -6.242 -22.918 30.028 1.00 37.66 89 ILE A CA 1
ATOM 711 C C . ILE A 1 89 ? -5.248 -23.578 31.002 1.00 37.66 89 ILE A C 1
ATOM 713 O O . ILE A 1 89 ? -5.651 -24.028 32.071 1.00 37.66 89 ILE A O 1
ATOM 717 N N . ALA A 1 90 ? -3.943 -23.570 30.709 1.00 38.72 90 ALA A N 1
ATOM 718 C CA . ALA A 1 90 ? -2.928 -24.176 31.581 1.00 38.72 90 ALA A CA 1
ATOM 719 C C . ALA A 1 90 ? -2.695 -23.397 32.895 1.00 38.72 90 ALA A C 1
ATOM 721 O O . ALA A 1 90 ? -2.339 -23.984 33.919 1.00 38.72 90 ALA A O 1
ATOM 722 N N . VAL A 1 91 ? -2.941 -22.081 32.901 1.00 43.28 91 VAL A N 1
ATOM 723 C CA . VAL A 1 91 ? -2.839 -21.243 34.113 1.00 43.28 91 VAL A CA 1
ATOM 724 C C . VAL A 1 91 ? -3.989 -21.522 35.093 1.00 43.28 91 VAL A C 1
ATOM 726 O O . VAL A 1 91 ? -3.813 -21.401 36.306 1.00 43.28 91 VAL A O 1
ATOM 729 N N . VAL A 1 92 ? -5.144 -21.976 34.597 1.00 43.88 92 VAL A N 1
ATOM 730 C CA . VAL A 1 92 ? -6.325 -22.286 35.422 1.00 43.88 92 VAL A CA 1
ATOM 731 C C . VAL A 1 92 ? -6.076 -23.476 36.355 1.00 43.88 92 VAL A C 1
ATOM 733 O O . VAL A 1 92 ? -6.541 -23.461 37.491 1.00 43.88 92 VAL A O 1
ATOM 736 N N . SER A 1 93 ? -5.275 -24.462 35.944 1.00 46.12 93 SER A N 1
ATOM 737 C CA . SER A 1 93 ? -4.921 -25.607 36.797 1.00 46.12 93 SER A CA 1
ATOM 738 C C . SER A 1 93 ? -3.880 -25.298 37.886 1.00 46.12 93 SER A C 1
ATOM 740 O O . SER A 1 93 ? -3.782 -26.055 38.846 1.00 46.12 93 SER A O 1
ATOM 742 N N . GLY A 1 94 ? -3.118 -24.199 37.775 1.00 43.78 94 GLY A N 1
ATOM 743 C CA . GLY A 1 94 ? -2.070 -23.828 38.745 1.00 43.78 94 GLY A CA 1
ATOM 744 C C . GLY A 1 94 ? -2.409 -22.649 39.671 1.00 43.78 94 GLY A C 1
ATOM 745 O O . GLY A 1 94 ? -1.764 -22.469 40.701 1.00 43.78 94 GLY A O 1
ATOM 746 N N . GLY A 1 95 ? -3.416 -21.837 39.331 1.00 45.09 95 GLY A N 1
ATOM 747 C CA . GLY A 1 95 ? -3.700 -20.558 40.001 1.00 45.09 95 GLY A CA 1
ATOM 748 C C . GLY A 1 95 ? -4.337 -20.635 41.394 1.00 45.09 95 GLY A C 1
ATOM 749 O O . GLY A 1 95 ? -4.352 -19.632 42.105 1.00 45.09 95 GLY A O 1
ATOM 750 N N . VAL A 1 96 ? -4.826 -21.801 41.829 1.00 46.31 96 VAL A N 1
ATOM 751 C CA . VAL A 1 96 ? -5.484 -21.945 43.145 1.00 46.31 96 VAL A CA 1
ATOM 752 C C . VAL A 1 96 ? -4.487 -21.794 44.311 1.00 46.31 96 VAL A C 1
ATOM 754 O O . VAL A 1 96 ? -4.887 -21.444 45.416 1.00 46.31 96 VAL A O 1
ATOM 757 N N . ALA A 1 97 ? -3.180 -21.960 44.075 1.00 49.53 97 ALA A N 1
ATOM 758 C CA . ALA A 1 97 ? -2.174 -21.960 45.141 1.00 49.53 97 ALA A CA 1
ATOM 759 C C . ALA A 1 97 ? -1.689 -20.567 45.609 1.00 49.53 97 ALA A C 1
ATOM 761 O O . ALA A 1 97 ? -1.061 -20.484 46.659 1.00 49.53 97 ALA A O 1
ATOM 762 N N . LEU A 1 98 ? -1.951 -19.473 44.875 1.00 46.03 98 LEU A N 1
ATOM 763 C CA . LEU A 1 98 ? -1.316 -18.162 45.137 1.00 46.03 98 LEU A CA 1
ATOM 764 C C . LEU A 1 98 ? -2.261 -17.036 45.594 1.00 46.03 98 LEU A C 1
ATOM 766 O O . LEU A 1 98 ? -1.832 -15.890 45.696 1.00 46.03 98 LEU A O 1
ATOM 770 N N . GLY A 1 99 ? -3.538 -17.314 45.879 1.00 45.06 99 GLY A N 1
ATOM 771 C CA . GLY A 1 99 ? -4.458 -16.319 46.463 1.00 45.06 99 GLY A CA 1
ATOM 772 C C . GLY A 1 99 ? -4.802 -15.118 45.567 1.00 45.06 99 GLY A C 1
ATOM 773 O O . GLY A 1 99 ? -5.501 -14.204 46.001 1.00 45.06 99 GLY A O 1
ATOM 774 N N . VAL A 1 100 ? -4.356 -15.110 44.308 1.00 52.94 100 VAL A N 1
ATOM 775 C CA . VAL A 1 100 ? -4.766 -14.110 43.322 1.00 52.94 100 VAL A CA 1
ATOM 776 C C . VAL A 1 100 ? -6.134 -14.522 42.792 1.00 52.94 100 VAL A C 1
ATOM 778 O O . VAL A 1 100 ? -6.279 -15.542 42.121 1.00 52.94 100 VAL A O 1
ATOM 781 N N . SER A 1 101 ? -7.160 -13.746 43.124 1.00 51.38 101 SER A N 1
ATOM 782 C CA . SER A 1 101 ? -8.530 -14.007 42.694 1.00 51.38 101 SER A CA 1
ATOM 783 C C . SER A 1 101 ? -8.629 -14.048 41.160 1.00 51.38 101 SER A C 1
ATOM 785 O O . SER A 1 101 ? -7.998 -13.256 40.458 1.00 51.38 101 SER A O 1
ATOM 787 N N . PHE A 1 102 ? -9.452 -14.966 40.631 1.00 51.53 102 PHE A N 1
ATOM 788 C CA . PHE A 1 102 ? -9.729 -15.152 39.192 1.00 51.53 102 PHE A CA 1
ATOM 789 C C . PHE A 1 102 ? -9.961 -13.827 38.444 1.00 51.53 102 PHE A C 1
ATOM 791 O O . PHE A 1 102 ? -9.508 -13.642 37.314 1.00 51.53 102 PHE A O 1
ATOM 798 N N . GLY A 1 103 ? -10.636 -12.882 39.105 1.00 52.38 103 GLY A N 1
ATOM 799 C CA . GLY A 1 103 ? -10.937 -11.562 38.564 1.00 52.38 103 GLY A CA 1
ATOM 800 C C . GLY A 1 103 ? -9.721 -10.654 38.379 1.00 52.38 103 GLY A C 1
ATOM 801 O O . GLY A 1 103 ? -9.787 -9.761 37.550 1.00 52.38 103 GLY A O 1
ATOM 802 N N . MET A 1 104 ? -8.610 -10.862 39.090 1.00 49.25 104 MET A N 1
ATOM 803 C CA . MET A 1 104 ? -7.422 -10.003 39.000 1.00 49.25 104 MET A CA 1
ATOM 804 C C . MET A 1 104 ? -6.435 -10.496 37.929 1.00 49.25 104 MET A C 1
ATOM 806 O O . MET A 1 104 ? -5.906 -9.685 37.169 1.00 49.25 104 MET A O 1
ATOM 810 N N . LEU A 1 105 ? -6.264 -11.818 37.775 1.00 52.19 105 LEU A N 1
ATOM 811 C CA . LEU A 1 105 ? -5.480 -12.402 36.671 1.00 52.19 105 LEU A CA 1
ATOM 812 C C . LEU A 1 105 ? -6.172 -12.219 35.314 1.00 52.19 105 LEU A C 1
ATOM 814 O O . LEU A 1 105 ? -5.502 -11.912 34.330 1.00 52.19 105 LEU A O 1
ATOM 818 N N . GLY A 1 106 ? -7.506 -12.314 35.263 1.00 55.62 106 GLY A N 1
ATOM 819 C CA . GLY A 1 106 ? -8.282 -12.027 34.051 1.00 55.62 106 GLY A CA 1
ATOM 820 C C . GLY A 1 106 ? -8.158 -10.577 33.559 1.00 55.62 106 GLY A C 1
ATOM 821 O O . GLY A 1 106 ? -8.396 -10.306 32.385 1.00 55.62 106 GLY A O 1
ATOM 822 N N . GLN A 1 107 ? -7.733 -9.650 34.428 1.00 55.00 107 GLN A N 1
ATOM 823 C CA . GLN A 1 107 ? -7.524 -8.235 34.094 1.00 55.00 107 GLN A CA 1
ATOM 824 C C . GLN A 1 107 ? -6.075 -7.915 33.704 1.00 55.00 107 GLN A C 1
ATOM 826 O O . GLN A 1 107 ? -5.830 -6.872 33.098 1.00 55.00 107 GLN A O 1
ATOM 831 N N . LEU A 1 108 ? -5.104 -8.794 33.985 1.00 53.94 108 LEU A N 1
ATOM 832 C CA . LEU A 1 108 ? -3.701 -8.580 33.602 1.00 53.94 108 LEU A CA 1
ATOM 833 C C . LEU A 1 108 ? -3.491 -8.394 32.089 1.00 53.94 108 LEU A C 1
ATOM 835 O O . LEU A 1 108 ? -2.726 -7.497 31.729 1.00 53.94 108 LEU A O 1
ATOM 839 N N . PRO A 1 109 ? -4.178 -9.127 31.186 1.00 56.28 109 PRO A N 1
ATOM 840 C CA . PRO A 1 109 ? -4.123 -8.835 29.755 1.00 56.28 109 PRO A CA 1
ATOM 841 C C . PRO A 1 109 ? -4.599 -7.416 29.443 1.00 56.28 109 PRO A C 1
ATOM 843 O O . PRO A 1 109 ? -4.013 -6.740 28.604 1.00 56.28 109 PRO A O 1
ATOM 846 N N . ASN A 1 110 ? -5.619 -6.939 30.160 1.00 52.94 110 ASN A N 1
ATOM 847 C CA . ASN A 1 110 ? -6.186 -5.608 29.987 1.00 52.94 110 ASN A CA 1
ATOM 848 C C . ASN A 1 110 ? -5.183 -4.522 30.417 1.00 52.94 110 ASN A C 1
ATOM 850 O O . ASN A 1 110 ? -4.950 -3.576 29.670 1.00 52.94 110 ASN A O 1
ATOM 854 N N . TYR A 1 111 ? -4.501 -4.704 31.555 1.00 52.38 111 TYR A N 1
ATOM 855 C CA . TYR A 1 111 ? -3.435 -3.804 32.019 1.00 52.38 111 TYR A CA 1
ATOM 856 C C . TYR A 1 111 ? -2.190 -3.836 31.123 1.00 52.38 111 TYR A C 1
ATOM 858 O O . TYR A 1 111 ? -1.648 -2.781 30.789 1.00 52.38 111 TYR A O 1
ATOM 866 N N . TYR A 1 112 ? -1.758 -5.017 30.675 1.00 52.22 112 TYR A N 1
ATOM 867 C CA . TYR A 1 112 ? -0.639 -5.164 29.739 1.00 52.22 112 TYR A CA 1
ATOM 868 C C . TYR A 1 112 ? -0.927 -4.460 28.402 1.00 52.22 112 TYR A C 1
ATOM 870 O O . TYR A 1 112 ? -0.084 -3.723 27.880 1.00 52.22 112 TYR A O 1
ATOM 878 N N . ASN A 1 113 ? -2.150 -4.608 27.887 1.00 49.06 113 ASN A N 1
ATOM 879 C CA . ASN A 1 113 ? -2.599 -3.955 26.660 1.00 49.06 113 ASN A CA 1
ATOM 880 C C . ASN A 1 113 ? -2.713 -2.423 26.833 1.00 49.06 113 ASN A C 1
ATOM 882 O O . ASN A 1 113 ? -2.269 -1.667 25.964 1.00 49.06 113 ASN A O 1
ATOM 886 N N . LEU A 1 114 ? -3.209 -1.949 27.988 1.00 52.34 114 LEU A N 1
ATOM 887 C CA . LEU A 1 114 ? -3.339 -0.517 28.295 1.00 52.34 114 LEU A CA 1
ATOM 888 C C . LEU A 1 114 ? -1.986 0.204 28.422 1.00 52.34 114 LEU A C 1
ATOM 890 O O . LEU A 1 114 ? -1.871 1.357 28.000 1.00 52.34 114 LEU A O 1
ATOM 894 N N . PHE A 1 115 ? -0.984 -0.448 29.023 1.00 48.38 115 PHE A N 1
ATOM 895 C CA . PHE A 1 115 ? 0.292 0.188 29.371 1.00 48.38 115 PHE A CA 1
ATOM 896 C C . PHE A 1 115 ? 1.410 -0.028 28.342 1.00 48.38 115 PHE A C 1
ATOM 898 O O . PHE A 1 115 ? 2.197 0.896 28.126 1.00 48.38 115 PHE A O 1
ATOM 905 N N . VAL A 1 116 ? 1.491 -1.200 27.700 1.00 49.25 116 VAL A N 1
ATOM 906 C CA . VAL A 1 116 ? 2.650 -1.579 26.864 1.00 49.25 116 VAL A CA 1
ATOM 907 C C . VAL A 1 116 ? 2.328 -1.528 25.370 1.00 49.25 116 VAL A C 1
ATOM 909 O O . VAL A 1 116 ? 3.079 -0.930 24.601 1.00 49.25 116 VAL A O 1
ATOM 912 N N . VAL A 1 117 ? 1.199 -2.099 24.941 1.00 51.75 117 VAL A N 1
ATOM 913 C CA . VAL A 1 117 ? 0.836 -2.166 23.511 1.00 51.75 117 VAL A CA 1
ATOM 914 C C . VAL A 1 117 ? 0.327 -0.814 23.002 1.00 51.75 117 VAL A C 1
ATOM 916 O O . VAL A 1 117 ? 0.792 -0.334 21.970 1.00 51.75 117 VAL A O 1
ATOM 919 N N . ASN A 1 118 ? -0.520 -0.128 23.779 1.00 54.53 118 ASN A N 1
ATOM 920 C CA . ASN A 1 118 ? -1.078 1.185 23.417 1.00 54.53 118 ASN A CA 1
ATOM 921 C C . ASN A 1 118 ? -0.038 2.314 23.255 1.00 54.53 118 ASN A C 1
ATOM 923 O O . ASN A 1 118 ? -0.338 3.341 22.636 1.00 54.53 118 ASN A O 1
ATOM 927 N N . ARG A 1 119 ? 1.165 2.154 23.827 1.00 56.41 119 ARG A N 1
ATOM 928 C CA . ARG A 1 119 ? 2.250 3.152 23.787 1.00 56.41 119 ARG A CA 1
ATOM 929 C C . ARG A 1 119 ? 3.402 2.782 22.858 1.00 56.41 119 ARG A C 1
ATOM 931 O O . ARG A 1 119 ? 4.286 3.608 22.649 1.00 56.41 119 ARG A O 1
ATOM 938 N N . ARG A 1 120 ? 3.414 1.571 22.298 1.00 66.56 120 ARG A N 1
ATOM 939 C CA . ARG A 1 120 ? 4.462 1.166 21.362 1.00 66.56 120 ARG A CA 1
ATOM 940 C C . ARG A 1 120 ? 4.273 1.925 20.052 1.00 66.56 120 ARG A C 1
ATOM 942 O O . ARG A 1 120 ? 3.194 1.869 19.467 1.00 66.56 120 ARG A O 1
ATOM 949 N N . VAL A 1 121 ? 5.316 2.620 19.603 1.00 65.56 121 VAL A N 1
ATOM 950 C CA . VAL A 1 121 ? 5.356 3.219 18.264 1.00 65.56 121 VAL A CA 1
ATOM 951 C C . VAL A 1 121 ? 5.298 2.082 17.250 1.00 65.56 121 VAL A C 1
ATOM 953 O O . VAL A 1 121 ? 6.147 1.189 17.256 1.00 65.56 121 VAL A O 1
ATOM 956 N N . THR A 1 122 ? 4.251 2.079 16.430 1.00 72.06 122 THR A N 1
ATOM 957 C CA . THR A 1 122 ? 4.006 1.039 15.420 1.00 72.06 122 THR A CA 1
ATOM 958 C C . THR A 1 122 ? 4.134 1.562 14.002 1.00 72.06 122 THR A C 1
ATOM 960 O O . THR A 1 122 ? 4.373 0.772 13.096 1.00 72.06 122 THR A O 1
ATOM 963 N N . VAL A 1 123 ? 3.976 2.871 13.808 1.00 79.81 123 VAL A N 1
ATOM 964 C CA . VAL A 1 123 ? 4.130 3.527 12.510 1.00 79.81 123 VAL A CA 1
ATOM 965 C C . VAL A 1 123 ? 5.162 4.630 12.672 1.00 79.81 123 VAL A C 1
ATOM 967 O O . VAL A 1 123 ? 5.023 5.473 13.557 1.00 79.81 123 VAL A O 1
ATOM 970 N N . ARG A 1 124 ? 6.194 4.601 11.829 1.00 80.62 124 ARG A N 1
ATOM 971 C CA . ARG A 1 124 ? 7.238 5.622 11.759 1.00 80.62 124 ARG A CA 1
ATOM 972 C C . ARG A 1 124 ? 7.401 6.030 10.305 1.00 80.62 124 ARG A C 1
ATOM 974 O O . ARG A 1 124 ? 7.762 5.189 9.486 1.00 80.62 124 ARG A O 1
ATOM 981 N N . VAL A 1 125 ? 7.120 7.290 9.999 1.00 78.88 125 VAL A N 1
ATOM 982 C CA . VAL A 1 125 ? 7.213 7.834 8.641 1.00 78.88 125 VAL A CA 1
ATOM 983 C C . VAL A 1 125 ? 8.299 8.905 8.616 1.00 78.88 125 VAL A C 1
ATOM 985 O O . VAL A 1 125 ? 8.220 9.849 9.406 1.00 78.88 125 VAL A O 1
ATOM 988 N N . PRO A 1 126 ? 9.341 8.757 7.778 1.00 75.44 126 PRO A N 1
ATOM 989 C CA . PRO A 1 126 ? 10.369 9.779 7.646 1.00 75.44 126 PRO A CA 1
ATOM 990 C C . PRO A 1 126 ? 9.761 11.050 7.049 1.00 75.44 126 PRO A C 1
ATOM 992 O O . PRO A 1 126 ? 8.946 10.984 6.133 1.00 75.44 126 PRO A O 1
ATOM 995 N N . ARG A 1 127 ? 10.168 12.207 7.568 1.00 71.12 127 ARG A N 1
ATOM 996 C CA . ARG A 1 127 ? 9.751 13.516 7.066 1.00 71.12 127 ARG A CA 1
ATOM 997 C C . ARG A 1 127 ? 10.958 14.223 6.462 1.00 71.12 127 ARG A C 1
ATOM 999 O O . ARG A 1 127 ? 12.045 14.126 7.023 1.00 71.12 127 ARG A O 1
ATOM 1006 N N . ALA A 1 128 ? 10.774 14.916 5.338 1.00 68.12 128 ALA A N 1
ATOM 1007 C CA . ALA A 1 128 ? 11.851 15.702 4.730 1.00 68.12 128 ALA A CA 1
ATOM 1008 C C . ALA A 1 128 ? 12.228 16.913 5.604 1.00 68.12 128 ALA A C 1
ATOM 1010 O O . ALA A 1 128 ? 13.406 17.166 5.834 1.00 68.12 128 ALA A O 1
ATOM 1011 N N . ASP A 1 129 ? 11.220 17.584 6.170 1.00 71.12 129 ASP A N 1
ATOM 1012 C CA . ASP A 1 129 ? 11.371 18.882 6.840 1.00 71.12 129 ASP A CA 1
ATOM 1013 C C . ASP A 1 129 ? 11.253 18.803 8.375 1.00 71.12 129 ASP A C 1
ATOM 1015 O O . ASP A 1 129 ? 10.777 19.734 9.027 1.00 71.12 129 ASP A O 1
ATOM 1019 N N . GLY A 1 130 ? 11.638 17.683 8.997 1.00 68.25 130 GLY A N 1
ATOM 1020 C CA . GLY A 1 130 ? 11.578 17.573 10.457 1.00 68.25 130 GLY A CA 1
ATOM 1021 C C . GLY A 1 130 ? 11.789 16.171 11.027 1.00 68.25 130 GLY A C 1
ATOM 1022 O O . GLY A 1 130 ? 12.177 15.252 10.303 1.00 68.25 130 GLY A O 1
ATOM 1023 N N . PRO A 1 131 ? 11.535 15.989 12.339 1.00 71.62 131 PRO A N 1
ATOM 1024 C CA . PRO A 1 131 ? 11.592 14.673 12.957 1.00 71.62 131 PRO A CA 1
ATOM 1025 C C . PRO A 1 131 ? 10.559 13.726 12.319 1.00 71.62 131 PRO A C 1
ATOM 1027 O O . PRO A 1 131 ? 9.517 14.174 11.825 1.00 71.62 131 PRO A O 1
ATOM 1030 N N . PRO A 1 132 ? 10.833 12.409 12.315 1.00 78.06 132 PRO A N 1
ATOM 1031 C CA . PRO A 1 132 ? 9.916 11.429 11.755 1.00 78.06 132 PRO A CA 1
ATOM 1032 C C . PRO A 1 132 ? 8.587 11.434 12.514 1.00 78.06 132 PRO A C 1
ATOM 1034 O O . PRO A 1 132 ? 8.544 11.580 13.736 1.00 78.06 132 PRO A O 1
ATOM 1037 N N . ILE A 1 133 ? 7.494 11.212 11.790 1.00 80.00 133 ILE A N 1
ATOM 1038 C CA . ILE A 1 133 ? 6.167 11.084 12.386 1.00 80.00 133 ILE A CA 1
ATOM 1039 C C . ILE A 1 133 ? 6.083 9.709 13.041 1.00 80.00 133 ILE A C 1
ATOM 1041 O O . ILE A 1 133 ? 6.149 8.684 12.360 1.00 80.00 133 ILE A O 1
ATOM 1045 N N . GLU A 1 134 ? 5.908 9.683 14.358 1.00 82.06 134 GLU A N 1
ATOM 1046 C CA . GLU A 1 134 ? 5.766 8.455 15.135 1.00 82.06 134 GLU A CA 1
ATOM 1047 C C . GLU A 1 134 ? 4.348 8.334 15.697 1.00 82.06 134 GLU A C 1
ATOM 1049 O O . GLU A 1 134 ? 3.897 9.150 16.504 1.00 82.06 134 GLU A O 1
ATOM 1054 N N . LEU A 1 135 ? 3.632 7.286 15.281 1.00 81.50 135 LEU A N 1
ATOM 1055 C CA . LEU A 1 135 ? 2.310 6.960 15.804 1.00 81.50 135 LEU A CA 1
ATOM 1056 C C . LEU A 1 135 ? 2.356 5.658 16.595 1.00 81.50 135 LEU A C 1
ATOM 1058 O O . LEU A 1 135 ? 2.837 4.619 16.122 1.00 81.50 135 LEU A O 1
ATOM 1062 N N . SER A 1 136 ? 1.786 5.704 17.799 1.00 81.06 136 SER A N 1
ATOM 1063 C CA . SER A 1 136 ? 1.431 4.486 18.514 1.00 81.06 136 SER A CA 1
ATOM 1064 C C . SER A 1 136 ? 0.228 3.810 17.868 1.00 81.06 136 SER A C 1
ATOM 1066 O O . SER A 1 136 ? -0.528 4.428 17.114 1.00 81.06 136 SER A O 1
ATOM 1068 N N . ASP A 1 137 ? 0.012 2.549 18.219 1.00 80.81 137 ASP A N 1
ATOM 1069 C CA . ASP A 1 137 ? -1.145 1.791 17.756 1.00 80.81 137 ASP A CA 1
ATOM 1070 C C . ASP A 1 137 ? -2.482 2.500 18.037 1.00 80.81 137 ASP A C 1
ATOM 1072 O O . ASP A 1 137 ? -3.341 2.648 17.166 1.00 80.81 137 ASP A O 1
ATOM 1076 N N . MET A 1 138 ? -2.629 3.028 19.255 1.00 81.75 138 MET A N 1
ATOM 1077 C CA . MET A 1 138 ? -3.828 3.762 19.650 1.00 81.75 138 MET A CA 1
ATOM 1078 C C . MET A 1 138 ? -4.049 5.004 18.775 1.00 81.75 138 MET A C 1
ATOM 1080 O O . MET A 1 138 ? -5.185 5.287 18.394 1.00 81.75 138 MET A O 1
ATOM 1084 N N . LEU A 1 139 ? -2.988 5.743 18.444 1.00 84.81 139 LEU A N 1
ATOM 1085 C CA . LEU A 1 139 ? -3.081 6.939 17.603 1.00 84.81 139 LEU A CA 1
ATOM 1086 C C . LEU A 1 139 ? -3.365 6.575 16.140 1.00 84.81 139 LEU A C 1
ATOM 1088 O O . LEU A 1 139 ? -4.224 7.200 15.523 1.00 84.81 139 LEU A O 1
ATOM 1092 N N . ALA A 1 140 ? -2.754 5.505 15.623 1.00 86.94 140 ALA A N 1
ATOM 1093 C CA . ALA A 1 140 ? -3.059 4.969 14.297 1.00 86.94 140 ALA A CA 1
ATOM 1094 C C . ALA A 1 140 ? -4.533 4.538 14.180 1.00 86.94 140 ALA A C 1
ATOM 1096 O O . ALA A 1 140 ? -5.190 4.844 13.188 1.00 86.94 140 ALA A O 1
ATOM 1097 N N . SER A 1 141 ? -5.100 3.919 15.224 1.00 87.31 141 SER A N 1
ATOM 1098 C CA . SER A 1 141 ? -6.526 3.550 15.260 1.00 87.31 141 SER A CA 1
ATOM 1099 C C . SER A 1 141 ? -7.485 4.748 15.254 1.00 87.31 141 SER A C 1
ATOM 1101 O O . SER A 1 141 ? -8.654 4.603 14.896 1.00 87.31 141 SER A O 1
ATOM 1103 N N . LYS A 1 142 ? -6.990 5.932 15.638 1.00 89.31 142 LYS A N 1
ATOM 1104 C CA . LYS A 1 142 ? -7.737 7.196 15.682 1.00 89.31 142 LYS A CA 1
ATOM 1105 C C . LYS A 1 142 ? -7.548 8.056 14.432 1.00 89.31 142 LYS A C 1
ATOM 1107 O O . LYS A 1 142 ? -8.197 9.095 14.336 1.00 89.31 142 LYS A O 1
ATOM 1112 N N . ALA A 1 143 ? -6.699 7.640 13.493 1.00 93.00 143 ALA A N 1
ATOM 1113 C CA . ALA A 1 143 ? -6.458 8.371 12.260 1.00 93.00 143 ALA A CA 1
ATOM 1114 C C . ALA A 1 143 ? -7.730 8.440 11.402 1.00 93.00 143 ALA A C 1
ATOM 1116 O O . ALA A 1 143 ? -8.463 7.455 11.242 1.00 93.00 143 ALA A O 1
ATOM 1117 N N . ARG A 1 144 ? -7.996 9.621 10.851 1.00 95.06 144 ARG A N 1
ATOM 1118 C CA . ARG A 1 144 ? -9.176 9.909 10.043 1.00 95.06 144 ARG A CA 1
ATOM 1119 C C . ARG A 1 144 ? -8.760 10.304 8.638 1.00 95.06 144 ARG A C 1
ATOM 1121 O O . ARG A 1 144 ? -7.855 11.115 8.465 1.00 95.06 144 ARG A O 1
ATOM 1128 N N . LEU A 1 145 ? -9.464 9.759 7.657 1.00 94.56 145 LEU A N 1
ATOM 1129 C CA . LEU A 1 145 ? -9.449 10.267 6.296 1.00 94.56 145 LEU A CA 1
ATOM 1130 C C . LEU A 1 145 ? -10.409 11.454 6.239 1.00 94.56 145 LEU A C 1
ATOM 1132 O O . LEU A 1 145 ? -11.538 11.349 6.713 1.00 94.56 145 LEU A O 1
ATOM 1136 N N . VAL A 1 146 ? -9.972 12.579 5.696 1.00 93.25 146 VAL A N 1
ATOM 1137 C CA . VAL A 1 146 ? -10.810 13.765 5.510 1.00 93.25 146 VAL A CA 1
ATOM 1138 C C . VAL A 1 146 ? -10.867 14.063 4.024 1.00 93.25 146 VAL A C 1
ATOM 1140 O O . VAL A 1 146 ? -9.839 14.040 3.345 1.00 93.25 146 VAL A O 1
ATOM 1143 N N . ARG A 1 147 ? -12.067 14.351 3.527 1.00 89.50 147 ARG A N 1
ATOM 1144 C CA . ARG A 1 147 ? -12.290 14.738 2.138 1.00 89.50 147 ARG A CA 1
ATOM 1145 C C . ARG A 1 147 ? -12.542 16.233 2.061 1.00 89.50 147 ARG A C 1
ATOM 1147 O O . ARG A 1 147 ? -13.377 16.770 2.788 1.00 89.50 147 ARG A O 1
ATOM 1154 N N . ARG A 1 148 ? -11.812 16.896 1.174 1.00 85.94 148 ARG A N 1
ATOM 1155 C CA . ARG A 1 148 ? -11.995 18.305 0.834 1.00 85.94 148 ARG A CA 1
ATOM 1156 C C . ARG A 1 148 ? -12.762 18.430 -0.493 1.00 85.94 148 ARG A C 1
ATOM 1158 O O . ARG A 1 148 ? -12.945 17.432 -1.201 1.00 85.94 148 ARG A O 1
ATOM 1165 N N . PRO A 1 149 ? -13.261 19.634 -0.829 1.00 78.56 149 PRO A N 1
ATOM 1166 C CA . PRO A 1 149 ? -13.767 19.923 -2.170 1.00 78.56 149 PRO A CA 1
ATOM 1167 C C . PRO A 1 149 ? -12.739 19.540 -3.254 1.00 78.56 149 PRO A C 1
ATOM 1169 O O . PRO A 1 149 ? -11.546 19.483 -2.979 1.00 78.56 149 PRO A O 1
ATOM 1172 N N . ASN A 1 150 ? -13.195 19.270 -4.482 1.00 78.50 150 ASN A N 1
ATOM 1173 C CA . ASN A 1 150 ? -12.358 18.898 -5.641 1.00 78.50 150 ASN A CA 1
ATOM 1174 C C . ASN A 1 150 ? -11.647 17.532 -5.568 1.00 78.50 150 ASN A C 1
ATOM 1176 O O . ASN A 1 150 ? -10.630 17.337 -6.224 1.00 78.50 150 ASN A O 1
ATOM 1180 N N . ASN A 1 151 ? -12.182 16.565 -4.814 1.00 72.06 151 ASN A N 1
ATOM 1181 C CA . ASN A 1 151 ? -11.571 15.234 -4.623 1.00 72.06 151 ASN A CA 1
ATOM 1182 C C . ASN A 1 151 ? -10.186 15.257 -3.959 1.00 72.06 151 ASN A C 1
ATOM 1184 O O . ASN A 1 151 ? -9.489 14.243 -3.947 1.00 72.06 151 ASN A O 1
ATOM 1188 N N . GLU A 1 152 ? -9.808 16.375 -3.346 1.00 85.56 152 GLU A N 1
ATOM 1189 C CA . GLU A 1 152 ? -8.645 16.411 -2.476 1.00 85.56 152 GLU A CA 1
ATOM 1190 C C . GLU A 1 152 ? -8.929 15.648 -1.181 1.00 85.56 152 GLU A C 1
ATOM 1192 O O . GLU A 1 152 ? -10.046 15.638 -0.648 1.00 85.56 152 GLU A O 1
ATOM 1197 N N . TRP A 1 153 ? -7.895 15.010 -0.650 1.00 91.31 153 TRP A N 1
ATOM 1198 C CA . TRP A 1 153 ? -7.979 14.259 0.591 1.00 91.31 153 TRP A CA 1
ATOM 1199 C C . TRP A 1 153 ? -6.765 14.543 1.468 1.00 91.31 153 TRP A C 1
ATOM 1201 O O . TRP A 1 153 ? -5.697 14.937 0.999 1.00 91.31 153 TRP A O 1
ATOM 1211 N N . LEU A 1 154 ? -6.955 14.360 2.769 1.00 93.94 154 LEU A N 1
ATOM 1212 C CA . LEU A 1 154 ? -5.908 14.506 3.769 1.00 93.94 154 LEU A CA 1
ATOM 1213 C C . LEU A 1 154 ? -6.106 13.498 4.892 1.00 93.94 154 LEU A C 1
ATOM 1215 O O . LEU A 1 154 ? -7.195 12.938 5.065 1.00 93.94 154 LEU A O 1
ATOM 1219 N N . ILE A 1 155 ? -5.061 13.293 5.685 1.00 93.75 155 ILE A N 1
ATOM 1220 C CA . ILE A 1 155 ? -5.149 12.504 6.912 1.00 93.75 155 ILE A CA 1
ATOM 1221 C C . ILE A 1 155 ? -5.052 13.411 8.112 1.00 93.75 155 ILE A C 1
ATOM 1223 O O . ILE A 1 155 ? -4.093 14.159 8.271 1.00 93.75 155 ILE A O 1
ATOM 1227 N N . ARG A 1 156 ? -6.038 13.284 8.994 1.00 92.81 156 ARG A N 1
ATOM 1228 C CA . ARG A 1 156 ? -6.038 13.921 10.301 1.00 92.81 156 ARG A CA 1
ATOM 1229 C C . ARG A 1 156 ? -5.722 12.875 11.355 1.00 92.81 156 ARG A C 1
ATOM 1231 O O . ARG A 1 156 ? -6.424 11.869 11.478 1.00 92.81 156 ARG A O 1
ATOM 1238 N N . THR A 1 157 ? -4.667 13.094 12.127 1.00 90.12 157 THR A N 1
ATOM 1239 C CA . THR A 1 157 ? -4.330 12.223 13.255 1.00 90.12 157 THR A CA 1
ATOM 1240 C C . THR A 1 157 ? -3.688 13.016 14.378 1.00 90.12 157 THR A C 1
ATOM 1242 O O . THR A 1 157 ? -3.262 14.154 14.200 1.00 90.12 157 THR A O 1
ATOM 1245 N N . LYS A 1 158 ? -3.622 12.404 15.557 1.00 85.19 158 LYS A N 1
ATOM 1246 C CA . LYS A 1 158 ? -2.916 12.975 16.695 1.00 85.19 158 LYS A CA 1
ATOM 1247 C C . LYS A 1 158 ? -1.491 12.447 16.729 1.00 85.19 158 LYS A C 1
ATOM 1249 O O . LYS A 1 158 ? -1.296 11.234 16.734 1.00 85.19 158 LYS A O 1
ATOM 1254 N N . VAL A 1 159 ? -0.520 13.348 16.794 1.00 78.12 159 VAL A N 1
ATOM 1255 C CA . VAL A 1 159 ? 0.904 13.020 16.931 1.00 78.12 159 VAL A CA 1
ATOM 1256 C C . VAL A 1 159 ? 1.334 13.311 18.367 1.00 78.12 159 VAL A C 1
ATOM 1258 O O . VAL A 1 159 ? 0.792 14.211 19.015 1.00 78.12 159 VAL A O 1
ATOM 1261 N N . MET A 1 160 ? 2.255 12.506 18.899 1.00 67.38 160 MET A N 1
ATOM 1262 C CA . MET A 1 160 ? 2.844 12.790 20.208 1.00 67.38 160 MET A CA 1
ATOM 1263 C C . MET A 1 160 ? 3.801 13.972 20.080 1.00 67.38 160 MET A C 1
ATOM 1265 O O . MET A 1 160 ? 4.693 13.953 19.239 1.00 67.38 160 MET A O 1
ATOM 1269 N N . GLU A 1 161 ? 3.614 14.991 20.913 1.00 61.62 161 GLU A N 1
ATOM 1270 C CA . GLU A 1 161 ? 4.514 16.139 20.955 1.00 61.62 161 GLU A CA 1
ATOM 1271 C C . GLU A 1 161 ? 5.880 15.726 21.528 1.00 61.62 161 GLU A C 1
ATOM 1273 O O . GLU A 1 161 ? 5.964 15.081 22.581 1.00 61.62 161 GLU A O 1
ATOM 1278 N N . GLU A 1 162 ? 6.957 16.093 20.832 1.00 53.78 162 GLU A N 1
ATOM 1279 C CA . GLU A 1 162 ? 8.333 15.781 21.215 1.00 53.78 162 GLU A CA 1
ATOM 1280 C C . GLU A 1 162 ? 8.785 16.736 22.330 1.00 53.78 162 GLU A C 1
ATOM 1282 O O . GLU A 1 162 ? 9.572 17.660 22.141 1.00 53.78 162 GLU A O 1
ATOM 1287 N N . SER A 1 163 ? 8.240 16.560 23.536 1.00 42.62 163 SER A N 1
ATOM 1288 C CA . SER A 1 163 ? 8.694 17.345 24.677 1.00 42.62 163 SER A CA 1
ATOM 1289 C C . SER A 1 163 ? 10.087 16.858 25.078 1.00 42.62 163 SER A C 1
ATOM 1291 O O . SER A 1 163 ? 10.242 15.748 25.603 1.00 42.62 163 SER A O 1
ATOM 1293 N N . SER A 1 164 ? 11.096 17.692 24.851 1.00 37.62 164 SER A N 1
ATOM 1294 C CA . SER A 1 164 ? 12.437 17.507 25.387 1.00 37.62 164 SER A CA 1
ATOM 1295 C C . SER A 1 164 ? 12.386 17.198 26.896 1.00 37.62 164 SER A C 1
ATOM 1297 O O . SER A 1 164 ? 11.648 17.811 27.673 1.00 37.62 164 SER A O 1
ATOM 1299 N N . MET A 1 165 ? 13.188 16.206 27.291 1.00 36.34 165 MET A N 1
ATOM 1300 C CA . MET A 1 165 ? 13.502 15.777 28.660 1.00 36.34 165 MET A CA 1
ATOM 1301 C C . MET A 1 165 ? 12.433 15.061 29.517 1.00 36.34 165 MET A C 1
ATOM 1303 O O . MET A 1 165 ? 11.310 15.504 29.743 1.00 36.34 165 MET A O 1
ATOM 1307 N N . SER A 1 166 ? 12.934 13.988 30.146 1.00 38.06 166 SER A N 1
ATOM 1308 C CA . SER A 1 166 ? 12.397 13.171 31.248 1.00 38.06 166 SER A CA 1
ATOM 1309 C C . SER A 1 166 ? 11.510 11.967 30.877 1.00 38.06 166 SER A C 1
ATOM 1311 O O . SER A 1 166 ? 10.287 12.000 30.777 1.00 38.06 166 SER A O 1
ATOM 1313 N N . ARG A 1 167 ? 12.186 10.816 30.799 1.00 41.78 167 ARG A N 1
ATOM 1314 C CA . ARG A 1 167 ? 11.687 9.449 30.572 1.00 41.78 167 ARG A CA 1
ATOM 1315 C C . ARG A 1 167 ? 10.755 8.910 31.681 1.00 41.78 167 ARG A C 1
ATOM 1317 O O . ARG A 1 167 ? 10.542 7.705 31.736 1.00 41.78 167 ARG A O 1
ATOM 1324 N N . LYS A 1 168 ? 10.248 9.745 32.603 1.00 37.97 168 LYS A N 1
ATOM 1325 C CA . LYS A 1 168 ? 9.553 9.255 33.810 1.00 37.97 168 LYS A CA 1
ATOM 1326 C C . LYS A 1 168 ? 8.120 9.715 34.039 1.00 37.97 168 LYS A C 1
ATOM 1328 O O . LYS A 1 168 ? 7.403 8.959 34.674 1.00 37.97 168 LYS A O 1
ATOM 1333 N N . LEU A 1 169 ? 7.631 10.838 33.524 1.00 43.81 169 LEU A N 1
ATOM 1334 C CA . LEU A 1 169 ? 6.240 11.214 33.811 1.00 43.81 169 LEU A CA 1
ATOM 1335 C C . LEU A 1 169 ? 5.760 12.305 32.856 1.00 43.81 169 LEU A C 1
ATOM 1337 O O . LEU A 1 169 ? 5.830 13.482 33.179 1.00 43.81 169 LEU A O 1
ATOM 1341 N N . ARG A 1 170 ? 5.235 11.945 31.682 1.00 43.69 170 ARG A N 1
ATOM 1342 C CA . ARG A 1 170 ? 4.459 12.905 30.888 1.00 43.69 170 ARG A CA 1
ATOM 1343 C C . ARG 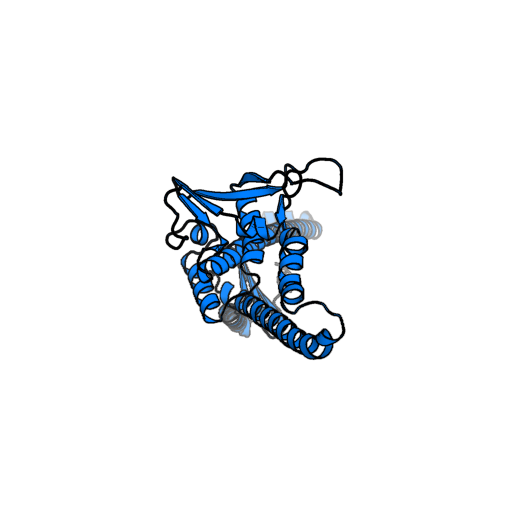A 1 170 ? 3.227 12.246 30.283 1.00 43.69 170 ARG A C 1
ATOM 1345 O O . ARG A 1 170 ? 3.317 11.304 29.498 1.00 43.69 170 ARG A O 1
ATOM 1352 N N . LYS A 1 171 ? 2.054 12.767 30.666 1.00 45.31 171 LYS A N 1
ATOM 1353 C CA . LYS A 1 171 ? 0.891 12.851 29.775 1.00 45.31 171 LYS A CA 1
ATOM 1354 C C . LYS A 1 171 ? 1.401 13.581 28.532 1.00 45.31 171 LYS A C 1
ATOM 1356 O O . LYS A 1 171 ? 1.522 14.800 28.566 1.00 45.31 171 LYS A O 1
ATOM 1361 N N . ALA A 1 172 ? 1.806 12.839 27.507 1.00 48.50 172 ALA A N 1
ATOM 1362 C CA . ALA A 1 172 ? 2.168 13.434 26.234 1.00 48.50 172 ALA A CA 1
ATOM 1363 C C . ALA A 1 172 ? 0.932 14.179 25.720 1.00 48.50 172 ALA A C 1
ATOM 1365 O O . ALA A 1 172 ? -0.131 13.570 25.552 1.00 48.50 172 ALA A O 1
ATOM 1366 N N . GLY A 1 173 ? 1.056 15.495 25.553 1.00 54.53 173 GLY A N 1
ATOM 1367 C CA . GLY A 1 173 ? 0.101 16.259 24.771 1.00 54.53 173 GLY A CA 1
ATOM 1368 C C . GLY A 1 173 ? 0.029 15.619 23.390 1.00 54.53 173 GLY A C 1
ATOM 1369 O O . GLY A 1 173 ? 1.051 15.304 22.782 1.00 54.53 173 GLY A O 1
ATOM 1370 N N . SER A 1 174 ? -1.183 15.309 22.946 1.00 63.94 174 SER A N 1
ATOM 1371 C CA . SER A 1 174 ? -1.415 14.775 21.611 1.00 63.94 174 SER A CA 1
ATOM 1372 C C . SER A 1 174 ? -2.010 15.904 20.781 1.00 63.94 174 SER A C 1
ATOM 1374 O O . SER A 1 174 ? -3.176 16.252 21.001 1.00 63.94 174 SER A O 1
ATOM 1376 N N . GLN A 1 175 ? -1.222 16.489 19.884 1.00 73.88 175 GLN A N 1
ATOM 1377 C CA . GLN A 1 175 ? -1.700 17.540 18.991 1.00 73.88 175 GLN A CA 1
ATOM 1378 C C . GLN A 1 175 ? -2.301 16.901 17.744 1.00 73.88 175 GLN A C 1
ATOM 1380 O O . GLN A 1 175 ? -1.735 15.965 17.182 1.00 73.88 175 GLN A O 1
ATOM 1385 N N . GLU A 1 176 ? -3.473 17.379 17.335 1.00 83.69 176 GLU A N 1
ATOM 1386 C CA . GLU A 1 176 ? -4.094 16.961 16.083 1.00 83.69 176 GLU A CA 1
ATOM 1387 C C . GLU A 1 176 ? -3.462 17.728 14.919 1.00 83.69 176 GLU A C 1
ATOM 1389 O O . GLU A 1 176 ? -3.379 18.954 14.954 1.00 83.69 176 GLU A O 1
ATOM 1394 N N . ILE A 1 177 ? -2.974 16.990 13.924 1.00 87.44 177 ILE A N 1
ATOM 1395 C CA . ILE A 1 177 ? -2.258 17.513 12.761 1.00 87.44 177 ILE A CA 1
ATOM 1396 C C . ILE A 1 177 ? -2.919 16.951 11.499 1.00 87.44 177 ILE A C 1
ATOM 1398 O O . ILE A 1 177 ? -3.352 15.793 11.467 1.00 87.44 177 ILE A O 1
ATOM 1402 N N . GLU A 1 178 ? -3.012 17.791 10.470 1.00 91.31 178 GLU A N 1
ATOM 1403 C CA . GLU A 1 178 ? -3.465 17.419 9.131 1.00 91.31 178 GLU A CA 1
ATOM 1404 C C . GLU A 1 178 ? -2.262 17.245 8.201 1.00 91.31 178 GLU A C 1
ATOM 1406 O O . GLU A 1 178 ? -1.397 18.116 8.130 1.00 91.31 178 GLU A O 1
ATOM 1411 N N . PHE A 1 179 ? -2.227 16.126 7.483 1.00 89.69 179 PHE A N 1
ATOM 1412 C CA . PHE A 1 179 ? -1.189 15.779 6.516 1.00 89.69 179 PHE A CA 1
ATOM 1413 C C . PHE A 1 179 ? -1.789 15.735 5.117 1.00 89.69 179 PHE A C 1
ATOM 1415 O O . PHE A 1 179 ? -2.835 15.110 4.921 1.00 89.69 179 PHE A O 1
ATOM 1422 N N . THR A 1 180 ? -1.117 16.355 4.149 1.00 90.75 180 THR A N 1
ATOM 1423 C CA . THR A 1 180 ? -1.527 16.420 2.738 1.00 90.75 180 THR A CA 1
ATOM 1424 C C . THR A 1 180 ? -0.421 15.893 1.818 1.00 90.75 180 THR A C 1
ATOM 1426 O O . THR A 1 180 ? 0.739 15.775 2.215 1.00 90.75 180 THR A O 1
ATOM 1429 N N . GLY A 1 181 ? -0.783 15.552 0.578 1.00 87.69 181 GLY A N 1
ATOM 1430 C CA . GLY A 1 181 ? 0.178 15.168 -0.458 1.00 87.69 181 GLY A CA 1
ATOM 1431 C C . GLY A 1 181 ? 1.005 13.916 -0.108 1.00 87.69 181 GLY A C 1
ATOM 1432 O O . GLY A 1 181 ? 0.468 12.985 0.498 1.00 87.69 181 GLY A O 1
ATOM 1433 N N . PRO A 1 182 ? 2.308 13.879 -0.453 1.00 84.94 182 PRO A N 1
ATOM 1434 C CA . PRO A 1 182 ? 3.160 12.705 -0.235 1.00 84.94 182 PRO A CA 1
ATOM 1435 C C . PRO A 1 182 ? 3.273 12.278 1.235 1.00 84.94 182 PRO A C 1
ATOM 1437 O O . PRO A 1 182 ? 3.321 11.085 1.530 1.00 84.94 182 PRO A O 1
ATOM 1440 N N . GLU A 1 183 ? 3.271 13.235 2.173 1.00 85.69 183 GLU A N 1
ATOM 1441 C CA . GLU A 1 183 ? 3.288 12.926 3.610 1.00 85.69 183 GLU A CA 1
ATOM 1442 C C . GLU A 1 183 ? 2.014 12.175 4.022 1.00 85.69 183 GLU A C 1
ATOM 1444 O O . GLU A 1 183 ? 2.076 11.219 4.798 1.00 85.69 183 GLU A O 1
ATOM 1449 N N . ALA A 1 184 ? 0.861 12.564 3.467 1.00 90.62 184 ALA A N 1
ATOM 1450 C CA . ALA A 1 184 ? -0.406 11.884 3.713 1.00 90.62 184 ALA A CA 1
ATOM 1451 C C . ALA A 1 184 ? -0.404 10.458 3.155 1.00 90.62 184 ALA A C 1
ATOM 1453 O O . ALA A 1 184 ? -0.878 9.551 3.832 1.00 90.62 184 ALA A O 1
ATOM 1454 N N . GLU A 1 185 ? 0.146 10.240 1.959 1.00 89.81 185 GLU A N 1
ATOM 1455 C CA . GLU A 1 185 ? 0.241 8.910 1.340 1.00 89.81 185 GLU A CA 1
ATOM 1456 C C . GLU A 1 185 ? 1.116 7.957 2.152 1.00 89.81 185 GLU A C 1
ATOM 1458 O O . GLU A 1 185 ? 0.692 6.842 2.468 1.00 89.81 185 GLU A O 1
ATOM 1463 N N . GLN A 1 186 ? 2.302 8.410 2.561 1.00 88.06 186 GLN A N 1
ATOM 1464 C CA . GLN A 1 186 ? 3.211 7.608 3.380 1.00 88.06 186 GLN A CA 1
ATOM 1465 C C . GLN A 1 186 ? 2.606 7.296 4.755 1.00 88.06 186 GLN A C 1
ATOM 1467 O O . GLN A 1 186 ? 2.697 6.164 5.246 1.00 88.06 186 GLN A O 1
ATOM 1472 N N . LEU A 1 187 ? 1.940 8.280 5.367 1.00 90.50 187 LEU A N 1
ATOM 1473 C CA . LEU A 1 187 ? 1.243 8.094 6.633 1.00 90.50 187 LEU A CA 1
ATOM 1474 C C . LEU A 1 187 ? 0.066 7.129 6.502 1.00 90.50 187 LEU A C 1
ATOM 1476 O O . LEU A 1 187 ? -0.091 6.248 7.351 1.00 90.50 187 LEU A O 1
ATOM 1480 N N . LEU A 1 188 ? -0.726 7.246 5.433 1.00 93.38 188 LEU A N 1
ATOM 1481 C CA . LEU A 1 188 ? -1.836 6.340 5.156 1.00 93.38 188 LEU A CA 1
ATOM 1482 C C . LEU A 1 188 ? -1.342 4.906 5.002 1.00 93.38 188 LEU A C 1
ATOM 1484 O O . LEU A 1 188 ? -1.900 4.008 5.631 1.00 93.38 188 LEU A O 1
ATOM 1488 N N . ALA A 1 189 ? -0.281 4.700 4.218 1.00 91.38 189 ALA A N 1
ATOM 1489 C CA . ALA A 1 189 ? 0.303 3.385 3.981 1.00 91.38 189 ALA A CA 1
ATOM 1490 C C . ALA A 1 189 ? 0.721 2.726 5.305 1.00 91.38 189 ALA A C 1
ATOM 1492 O O . ALA A 1 189 ? 0.318 1.598 5.600 1.00 91.38 189 ALA A O 1
ATOM 1493 N N . GLY A 1 190 ? 1.441 3.461 6.159 1.00 89.81 190 GLY A N 1
ATOM 1494 C CA . GLY A 1 190 ? 1.849 2.969 7.475 1.00 89.81 190 GLY A CA 1
ATOM 1495 C C . GLY A 1 190 ? 0.668 2.657 8.403 1.00 89.81 190 GLY A C 1
ATOM 1496 O O . GLY A 1 190 ? 0.638 1.607 9.055 1.00 89.81 190 GLY A O 1
ATOM 1497 N N . VAL A 1 191 ? -0.339 3.535 8.443 1.00 92.38 191 VAL A N 1
ATOM 1498 C CA . VAL A 1 191 ? -1.552 3.333 9.250 1.00 92.38 191 VAL A CA 1
ATOM 1499 C C . VAL A 1 191 ? -2.344 2.116 8.765 1.00 92.38 191 VAL A C 1
ATOM 1501 O O . VAL A 1 191 ? -2.768 1.303 9.590 1.00 92.38 191 VAL A O 1
ATOM 1504 N N . LEU A 1 192 ? -2.515 1.938 7.454 1.00 92.19 192 LEU A N 1
ATOM 1505 C CA . LEU A 1 192 ? -3.264 0.817 6.884 1.00 92.19 192 LEU A CA 1
ATOM 1506 C C . LEU A 1 192 ? -2.600 -0.528 7.179 1.00 92.19 192 LEU A C 1
ATOM 1508 O O . LEU A 1 192 ? -3.303 -1.438 7.617 1.00 92.19 192 LEU A O 1
ATOM 1512 N N . VAL A 1 193 ? -1.268 -0.632 7.089 1.00 89.25 193 VAL A N 1
ATOM 1513 C CA . VAL A 1 193 ? -0.529 -1.845 7.498 1.00 89.25 193 VAL A CA 1
ATOM 1514 C C . VAL A 1 193 ? -0.866 -2.228 8.942 1.00 89.25 193 VAL A C 1
ATOM 1516 O O . VAL A 1 193 ? -1.073 -3.408 9.256 1.00 89.25 193 VAL A O 1
ATOM 1519 N N . ARG A 1 194 ? -0.978 -1.236 9.838 1.00 88.25 194 ARG A N 1
ATOM 1520 C CA . ARG A 1 194 ? -1.345 -1.483 11.236 1.00 88.25 194 ARG A CA 1
ATOM 1521 C C . ARG A 1 194 ? -2.812 -1.882 11.385 1.00 88.25 194 ARG A C 1
ATOM 1523 O O . ARG A 1 194 ? -3.107 -2.841 12.108 1.00 88.25 194 ARG A O 1
ATOM 1530 N N . LEU A 1 195 ? -3.733 -1.195 10.715 1.00 89.06 195 LEU A N 1
ATOM 1531 C CA . LEU A 1 195 ? -5.168 -1.501 10.774 1.00 89.06 195 LEU A CA 1
ATOM 1532 C C . LEU A 1 195 ? -5.492 -2.874 10.165 1.00 89.06 195 LEU A C 1
ATOM 1534 O O . LEU A 1 195 ? -6.357 -3.593 10.670 1.00 89.06 195 LEU A O 1
ATOM 1538 N N . ASN A 1 196 ? -4.745 -3.278 9.142 1.00 89.62 196 ASN A N 1
ATOM 1539 C CA . ASN A 1 196 ? -4.891 -4.540 8.424 1.00 89.62 196 ASN A CA 1
ATOM 1540 C C . ASN A 1 196 ? -3.953 -5.636 8.949 1.00 89.62 196 ASN A C 1
ATOM 1542 O O . ASN A 1 196 ? -3.738 -6.646 8.278 1.00 89.62 196 ASN A O 1
ATOM 1546 N N . HIS A 1 197 ? -3.405 -5.490 10.161 1.00 82.88 197 HIS A N 1
ATOM 1547 C CA . HIS A 1 197 ? -2.499 -6.487 10.741 1.00 82.88 197 HIS A CA 1
ATOM 1548 C C . HIS A 1 197 ? -3.100 -7.904 10.798 1.00 82.88 197 HIS A C 1
ATOM 1550 O O . HIS A 1 197 ? -2.354 -8.873 10.663 1.00 82.88 197 HIS A O 1
ATOM 1556 N N . TRP A 1 198 ? -4.426 -8.034 10.955 1.00 78.62 198 TRP A N 1
ATOM 1557 C CA . TRP A 1 198 ? -5.172 -9.304 10.903 1.00 78.62 198 TRP A CA 1
ATOM 1558 C C . TRP A 1 198 ? -5.276 -9.927 9.504 1.00 78.62 198 TRP A C 1
ATOM 1560 O O . TRP A 1 198 ? -5.670 -11.086 9.391 1.00 78.62 198 TRP A O 1
ATOM 1570 N N . GLY A 1 199 ? -4.926 -9.195 8.446 1.00 81.12 199 GLY A N 1
ATOM 1571 C CA . GLY A 1 199 ? -5.097 -9.622 7.060 1.00 81.12 199 GLY A CA 1
ATOM 1572 C C . GLY A 1 199 ? -6.564 -9.715 6.627 1.00 81.12 199 GLY A C 1
ATOM 1573 O O . GLY A 1 199 ? -7.470 -9.209 7.289 1.00 81.12 199 GLY A O 1
ATOM 1574 N N . GLY A 1 200 ? -6.797 -10.394 5.503 1.00 83.88 200 GLY A N 1
ATOM 1575 C CA . GLY A 1 200 ? -8.113 -10.548 4.876 1.00 83.88 200 GLY A CA 1
ATOM 1576 C C . GLY A 1 200 ? -8.513 -12.009 4.682 1.00 83.88 200 GLY A C 1
ATOM 1577 O O . GLY A 1 200 ? -7.675 -12.911 4.718 1.00 83.88 200 GLY A O 1
ATOM 1578 N N . THR A 1 201 ? -9.811 -12.260 4.501 1.00 83.50 201 THR A N 1
ATOM 1579 C CA . THR A 1 201 ? -10.267 -13.549 3.952 1.00 83.50 201 THR A CA 1
ATOM 1580 C C . THR A 1 201 ? -9.972 -13.604 2.452 1.00 83.50 201 THR A C 1
ATOM 1582 O O . THR A 1 201 ? -9.800 -12.564 1.827 1.00 83.50 201 THR A O 1
ATOM 1585 N N . GLN A 1 202 ? -9.974 -14.797 1.849 1.00 77.62 202 GLN A N 1
ATOM 1586 C CA . GLN A 1 202 ? -9.816 -14.940 0.392 1.00 77.62 202 GLN A CA 1
ATOM 1587 C C . GLN A 1 202 ? -10.867 -14.151 -0.405 1.00 77.62 202 GLN A C 1
ATOM 1589 O O . GLN A 1 202 ? -10.572 -13.646 -1.482 1.00 77.62 202 GLN A O 1
ATOM 1594 N N . ARG A 1 203 ? -12.083 -14.008 0.138 1.00 80.44 203 ARG A N 1
ATOM 1595 C CA . ARG A 1 203 ? -13.132 -13.173 -0.453 1.00 80.44 203 ARG A CA 1
ATOM 1596 C C . ARG A 1 203 ? -12.777 -11.689 -0.359 1.00 80.44 203 ARG A C 1
ATOM 1598 O O . ARG A 1 203 ? -12.662 -11.041 -1.383 1.00 80.44 203 ARG A O 1
ATOM 1605 N N . THR A 1 204 ? -12.482 -11.197 0.845 1.00 86.62 204 THR A N 1
ATOM 1606 C CA . THR A 1 204 ? -12.097 -9.793 1.080 1.00 86.62 204 THR A CA 1
ATOM 1607 C C . THR A 1 204 ? -10.897 -9.370 0.231 1.00 86.62 204 THR A C 1
ATOM 1609 O O . THR A 1 204 ? -10.861 -8.253 -0.268 1.00 86.62 204 THR A O 1
ATOM 1612 N N . ILE A 1 205 ? -9.900 -10.248 0.073 1.00 80.75 205 ILE A N 1
ATOM 1613 C CA . ILE A 1 205 ? -8.710 -9.944 -0.728 1.00 80.75 205 ILE A CA 1
ATOM 1614 C C . ILE A 1 205 ? -9.069 -9.850 -2.215 1.00 80.75 205 ILE A C 1
ATOM 1616 O O . ILE A 1 205 ? -8.603 -8.938 -2.885 1.00 80.75 205 ILE A O 1
ATOM 1620 N N . ARG A 1 206 ? -9.927 -10.744 -2.720 1.00 78.75 206 ARG A N 1
ATOM 1621 C CA . ARG A 1 206 ? -10.428 -10.681 -4.099 1.00 78.75 206 ARG A CA 1
ATOM 1622 C C . ARG A 1 206 ? -11.208 -9.393 -4.356 1.00 78.75 206 ARG A C 1
ATOM 1624 O O . ARG A 1 206 ? -10.914 -8.709 -5.325 1.00 78.75 206 ARG A O 1
ATOM 1631 N N . ASP A 1 207 ? -12.126 -9.049 -3.456 1.00 83.75 207 ASP A N 1
ATOM 1632 C CA . ASP A 1 207 ? -12.940 -7.833 -3.555 1.00 83.75 207 ASP A CA 1
ATOM 1633 C C . ASP A 1 207 ? -12.051 -6.571 -3.522 1.00 83.75 207 ASP A C 1
ATOM 1635 O O . ASP A 1 207 ? -12.288 -5.607 -4.247 1.00 83.75 207 ASP A O 1
ATOM 1639 N N . ALA A 1 208 ? -10.985 -6.590 -2.714 1.00 86.88 208 ALA A N 1
ATOM 1640 C CA . ALA A 1 208 ? -10.000 -5.514 -2.657 1.00 86.88 208 ALA A CA 1
ATOM 1641 C C . ALA A 1 208 ? -9.200 -5.375 -3.962 1.00 86.88 208 ALA A C 1
ATOM 1643 O O . ALA A 1 208 ? -8.999 -4.262 -4.438 1.00 86.88 208 ALA A O 1
ATOM 1644 N N . VAL A 1 209 ? -8.754 -6.489 -4.546 1.00 79.88 209 VAL A N 1
ATOM 1645 C CA . VAL A 1 209 ? -8.023 -6.507 -5.824 1.00 79.88 209 VAL A CA 1
ATOM 1646 C C . VAL A 1 209 ? -8.905 -5.988 -6.956 1.00 79.88 209 VAL A C 1
ATOM 1648 O O . VAL A 1 209 ? -8.489 -5.089 -7.678 1.00 79.88 209 VAL A O 1
ATOM 1651 N N . GLU A 1 210 ? -10.146 -6.466 -7.047 1.00 79.94 210 GLU A N 1
ATOM 1652 C CA . GLU A 1 210 ? -11.111 -5.996 -8.045 1.00 79.94 210 GLU A CA 1
ATOM 1653 C C . GLU A 1 210 ? -11.379 -4.488 -7.905 1.00 79.94 210 GLU A C 1
ATOM 1655 O O . GLU A 1 210 ? -11.517 -3.768 -8.895 1.00 79.94 210 GLU A O 1
ATOM 1660 N N . LEU A 1 211 ? -11.416 -3.976 -6.672 1.00 83.62 211 LEU A N 1
ATOM 1661 C CA . LEU A 1 211 ? -11.562 -2.546 -6.425 1.00 83.62 211 LEU A CA 1
ATOM 1662 C C . LEU A 1 211 ? -10.355 -1.737 -6.933 1.00 83.62 211 LEU A C 1
ATOM 1664 O O . LEU A 1 211 ? -10.554 -0.684 -7.542 1.00 83.62 211 LEU A O 1
ATOM 1668 N N . VAL A 1 212 ? -9.128 -2.219 -6.708 1.00 83.50 212 VAL A N 1
ATOM 1669 C CA . VAL A 1 212 ? -7.907 -1.586 -7.239 1.00 83.50 212 VAL A CA 1
ATOM 1670 C C . VAL A 1 212 ? -7.916 -1.610 -8.766 1.00 83.50 212 VAL A C 1
ATOM 1672 O O . VAL A 1 212 ? -7.673 -0.578 -9.383 1.00 83.50 212 VAL A O 1
ATOM 1675 N N . GLU A 1 213 ? -8.277 -2.735 -9.382 1.00 75.44 213 GLU A N 1
ATOM 1676 C CA . GLU A 1 213 ? -8.358 -2.875 -10.843 1.00 75.44 213 GLU A CA 1
ATOM 1677 C C . GLU A 1 213 ? -9.366 -1.904 -11.468 1.00 75.44 213 GLU A C 1
ATOM 1679 O O . GLU A 1 213 ? -9.089 -1.286 -12.497 1.00 75.44 213 GLU A O 1
ATOM 1684 N N . ARG A 1 214 ? -10.525 -1.719 -10.824 1.00 76.00 214 ARG A N 1
ATOM 1685 C CA . ARG A 1 214 ? -11.562 -0.786 -11.285 1.00 76.00 214 ARG A CA 1
ATOM 1686 C C . ARG A 1 214 ? -11.147 0.683 -11.178 1.00 76.00 214 ARG A C 1
ATOM 1688 O O . ARG A 1 214 ? -11.658 1.495 -11.945 1.00 76.00 214 ARG A O 1
ATOM 1695 N N . GLN A 1 215 ? -10.303 1.041 -10.209 1.00 77.19 215 GLN A N 1
ATOM 1696 C CA . GLN A 1 215 ? -9.893 2.431 -9.960 1.00 77.19 215 GLN A CA 1
ATOM 1697 C C . GLN A 1 215 ? -8.546 2.797 -10.599 1.00 77.19 215 GLN A C 1
ATOM 1699 O O . GLN A 1 215 ? -8.333 3.956 -10.934 1.00 77.19 215 GLN A O 1
ATOM 1704 N N . GLY A 1 216 ? -7.658 1.826 -10.815 1.00 70.38 216 GLY A N 1
ATOM 1705 C CA . GLY A 1 216 ? -6.392 1.968 -11.537 1.00 70.38 216 GLY A CA 1
ATOM 1706 C C . GLY A 1 216 ? -5.232 2.578 -10.742 1.00 70.38 216 GLY A C 1
ATOM 1707 O O . GLY A 1 216 ? -4.088 2.166 -10.944 1.00 70.38 216 GLY A O 1
ATOM 1708 N N . ASP A 1 217 ? -5.486 3.533 -9.845 1.00 76.69 217 ASP A N 1
ATOM 1709 C CA . ASP A 1 217 ? -4.451 4.197 -9.045 1.00 76.69 217 ASP A CA 1
ATOM 1710 C C . ASP A 1 217 ? -4.850 4.429 -7.574 1.00 76.69 217 ASP A C 1
ATOM 1712 O O . ASP A 1 217 ? -5.998 4.243 -7.157 1.00 76.69 217 ASP A O 1
ATOM 1716 N N . SER A 1 218 ? -3.870 4.823 -6.752 1.00 85.25 218 SER A N 1
ATOM 1717 C CA . SER A 1 218 ? -4.090 5.116 -5.331 1.00 85.25 218 SER A CA 1
ATOM 1718 C C . SER A 1 218 ? -5.061 6.277 -5.122 1.00 85.25 218 SER A C 1
ATOM 1720 O O . SER A 1 218 ? -5.909 6.204 -4.232 1.00 85.25 218 SER A O 1
ATOM 1722 N N . ALA A 1 219 ? -4.993 7.320 -5.953 1.00 85.81 219 ALA A N 1
ATOM 1723 C CA . ALA A 1 219 ? -5.887 8.471 -5.862 1.00 85.81 219 ALA A CA 1
ATOM 1724 C C . ALA A 1 219 ? -7.356 8.081 -6.112 1.00 85.81 219 ALA A C 1
ATOM 1726 O O . ALA A 1 219 ? -8.235 8.477 -5.342 1.00 85.81 219 ALA A O 1
ATOM 1727 N N . GLY A 1 220 ? -7.624 7.250 -7.119 1.00 85.12 220 GLY A N 1
ATOM 1728 C CA . GLY A 1 220 ? -8.942 6.713 -7.440 1.00 85.12 220 GLY A CA 1
ATOM 1729 C C . GLY A 1 220 ? -9.487 5.802 -6.344 1.00 85.12 220 GLY A C 1
ATOM 1730 O O . GLY A 1 220 ? -10.649 5.920 -5.959 1.00 85.12 220 GLY A O 1
ATOM 1731 N N . VAL A 1 221 ? -8.656 4.951 -5.737 1.00 88.00 221 VAL A N 1
ATOM 1732 C CA . VAL A 1 221 ? -9.100 4.126 -4.597 1.00 88.00 221 VAL A CA 1
ATOM 1733 C C . VAL A 1 221 ? -9.440 4.986 -3.370 1.00 88.00 221 VAL A C 1
ATOM 1735 O O . VAL A 1 221 ? -10.428 4.715 -2.678 1.00 88.00 221 VAL A O 1
ATOM 1738 N N . ILE A 1 222 ? -8.650 6.029 -3.092 1.00 91.31 222 ILE A N 1
ATOM 1739 C CA . ILE A 1 222 ? -8.793 6.840 -1.873 1.00 91.31 222 ILE A CA 1
ATOM 1740 C C . ILE A 1 222 ? -9.914 7.877 -1.989 1.00 91.31 222 ILE A C 1
ATOM 1742 O O . ILE A 1 222 ? -10.705 8.026 -1.056 1.00 91.31 222 ILE A O 1
ATOM 1746 N N . ALA A 1 223 ? -9.990 8.587 -3.114 1.00 88.88 223 ALA A N 1
ATOM 1747 C CA . ALA A 1 223 ? -10.897 9.716 -3.319 1.00 88.88 223 ALA A CA 1
ATOM 1748 C C . ALA A 1 223 ? -11.978 9.463 -4.385 1.00 88.88 223 ALA A C 1
ATOM 1750 O O . ALA A 1 223 ? -12.839 10.318 -4.611 1.00 88.88 223 ALA A O 1
ATOM 1751 N N . GLY A 1 224 ? -11.973 8.300 -5.035 1.00 86.19 224 GLY A N 1
ATOM 1752 C CA . GLY A 1 224 ? -12.933 7.956 -6.078 1.00 86.19 224 GLY A CA 1
ATOM 1753 C C . GLY A 1 224 ? -14.328 7.569 -5.563 1.00 86.19 224 GLY A C 1
ATOM 1754 O O . GLY A 1 224 ? -14.658 7.724 -4.381 1.00 86.19 224 GLY A O 1
ATOM 1755 N N . PRO A 1 225 ? -15.192 7.059 -6.457 1.00 84.12 225 PRO A N 1
ATOM 1756 C CA . PRO A 1 225 ? -16.601 6.787 -6.163 1.00 84.12 225 PRO A CA 1
ATOM 1757 C C . PRO A 1 225 ? -16.816 5.697 -5.105 1.00 84.12 225 PRO A C 1
ATOM 1759 O O . PRO A 1 225 ? -17.842 5.694 -4.434 1.00 84.12 225 PRO A O 1
ATOM 1762 N N . PHE A 1 226 ? -15.843 4.803 -4.919 1.00 85.12 226 PHE A N 1
ATOM 1763 C CA . PHE A 1 226 ? -15.887 3.735 -3.914 1.00 85.12 226 PHE A CA 1
ATOM 1764 C C . PHE A 1 226 ? -15.126 4.087 -2.627 1.00 85.12 226 PHE A C 1
ATOM 1766 O O . PHE A 1 226 ? -14.886 3.214 -1.791 1.00 85.12 226 PHE A O 1
ATOM 1773 N N . SER A 1 227 ? -14.734 5.356 -2.461 1.00 86.56 227 SER A N 1
ATOM 1774 C CA . SER A 1 227 ? -14.163 5.845 -1.204 1.00 86.56 227 SER A CA 1
ATOM 1775 C C . SER A 1 227 ? -15.154 5.681 -0.037 1.00 86.56 227 SER A C 1
ATOM 1777 O O . SER A 1 227 ? -16.371 5.643 -0.253 1.00 86.56 227 SER A O 1
ATOM 1779 N N . PRO A 1 228 ? -14.676 5.607 1.217 1.00 88.25 228 PRO A N 1
ATOM 1780 C CA . PRO A 1 228 ? -15.542 5.451 2.370 1.00 88.25 228 PRO A CA 1
ATOM 1781 C C . PRO A 1 228 ? -16.491 6.640 2.509 1.00 88.25 228 PRO A C 1
ATOM 1783 O O . PRO A 1 228 ? -16.094 7.793 2.333 1.00 88.25 228 PRO A O 1
ATOM 1786 N N . VAL A 1 229 ? -17.735 6.358 2.896 1.00 87.88 229 VAL A N 1
ATOM 1787 C CA . VAL A 1 229 ? -18.718 7.404 3.190 1.00 87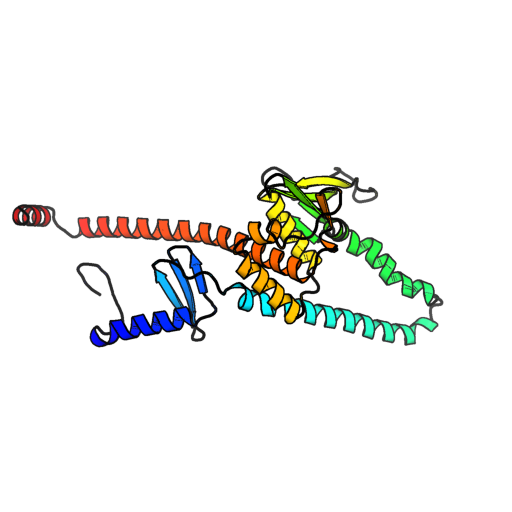.88 229 VAL A CA 1
ATOM 1788 C C . VAL A 1 229 ? -18.199 8.259 4.344 1.00 87.88 229 VAL A C 1
ATOM 1790 O O . VAL A 1 229 ? -17.861 7.736 5.410 1.00 87.88 229 VAL A O 1
ATOM 1793 N N . MET A 1 230 ? -18.121 9.565 4.107 1.00 88.56 230 MET A N 1
ATOM 1794 C CA . MET A 1 230 ? -17.710 10.551 5.102 1.00 88.56 230 MET A CA 1
ATOM 1795 C C . MET A 1 230 ? -18.864 10.832 6.069 1.00 88.56 230 MET A C 1
ATOM 1797 O O . MET A 1 230 ? -20.034 10.747 5.698 1.00 88.56 230 MET A O 1
ATOM 1801 N N . ASP A 1 231 ? -18.545 11.171 7.313 1.00 87.38 231 ASP A N 1
ATOM 1802 C CA . ASP A 1 231 ? -19.531 11.686 8.258 1.00 87.38 231 ASP A CA 1
ATOM 1803 C C . ASP A 1 231 ? -19.913 13.144 7.937 1.00 87.38 231 ASP A C 1
ATOM 1805 O O . ASP A 1 231 ? -19.370 13.768 7.023 1.00 87.38 231 ASP A O 1
ATOM 1809 N N . GLY A 1 232 ? -20.838 13.715 8.715 1.00 82.19 232 GLY A N 1
ATOM 1810 C CA . GLY A 1 232 ? -21.297 15.098 8.528 1.00 82.19 232 GLY A CA 1
ATOM 1811 C C . GLY A 1 232 ? -20.204 16.170 8.663 1.00 82.19 232 GLY A C 1
ATOM 1812 O O . GLY A 1 232 ? -20.441 17.314 8.293 1.00 82.19 232 GLY A O 1
ATOM 1813 N N . SER A 1 233 ? -19.011 15.818 9.159 1.00 83.44 233 SER A N 1
ATOM 1814 C CA . SER A 1 233 ? -17.839 16.704 9.208 1.00 83.44 233 SER A CA 1
ATOM 1815 C C . SER A 1 233 ? -16.924 16.580 7.982 1.00 83.44 233 SER A C 1
ATOM 1817 O O . SER A 1 233 ? -15.866 17.207 7.944 1.00 83.44 233 SER A O 1
ATOM 1819 N N . GLY A 1 234 ? -17.285 15.748 6.999 1.00 87.19 234 GLY A N 1
ATOM 1820 C CA . GLY A 1 234 ? -16.445 15.459 5.837 1.00 87.19 234 GLY A CA 1
ATOM 1821 C C . GLY A 1 234 ? -15.269 14.531 6.156 1.00 87.19 234 GLY A C 1
ATOM 1822 O O . GLY A 1 234 ? -14.276 14.529 5.428 1.00 87.19 234 GLY A O 1
ATOM 1823 N N . SER A 1 235 ? -15.344 13.752 7.243 1.00 90.56 235 SER A N 1
ATOM 1824 C CA . SER A 1 235 ? -14.267 12.843 7.643 1.00 90.56 235 SER A CA 1
ATOM 1825 C C . SER A 1 235 ? -14.753 11.432 7.963 1.00 90.56 235 SER A C 1
ATOM 1827 O O . SER A 1 235 ? -15.913 11.211 8.283 1.00 90.56 235 SER A O 1
ATOM 1829 N N . GLN A 1 236 ? -13.860 10.449 7.924 1.00 93.81 236 GLN A N 1
ATOM 1830 C CA . GLN A 1 236 ? -14.160 9.071 8.290 1.00 93.81 236 GLN A CA 1
ATOM 1831 C C . GLN A 1 236 ? -13.010 8.468 9.093 1.00 93.81 236 GLN A C 1
ATOM 1833 O O . GLN A 1 236 ? -11.837 8.615 8.752 1.00 93.81 236 GLN A O 1
ATOM 1838 N N . LEU A 1 237 ? -13.346 7.758 10.169 1.00 93.69 237 LEU A N 1
ATOM 1839 C CA . LEU A 1 237 ? -12.364 7.039 10.971 1.00 93.69 237 LEU A CA 1
ATOM 1840 C C . LEU A 1 237 ? -11.844 5.835 10.182 1.00 93.69 237 LEU A C 1
ATOM 1842 O O . LEU A 1 237 ? -12.620 4.928 9.882 1.00 93.69 237 LEU A O 1
ATOM 1846 N N . LEU A 1 238 ? -10.535 5.780 9.914 1.00 93.62 238 LEU A N 1
ATOM 1847 C CA . LEU A 1 238 ? -9.937 4.705 9.115 1.00 93.62 238 LEU A CA 1
ATOM 1848 C C . LEU A 1 238 ? -10.188 3.327 9.736 1.00 93.62 238 LEU A C 1
ATOM 1850 O O . LEU A 1 238 ? -10.492 2.381 9.029 1.00 93.62 238 LEU A O 1
ATOM 1854 N N . ALA A 1 239 ? -10.160 3.199 11.064 1.00 91.25 239 ALA A N 1
ATOM 1855 C CA . ALA A 1 239 ? -10.447 1.924 11.726 1.00 91.25 239 ALA A CA 1
ATOM 1856 C C . ALA A 1 239 ? -11.890 1.409 11.516 1.00 91.25 239 ALA A C 1
ATOM 1858 O O . ALA A 1 239 ? -12.140 0.220 11.708 1.00 91.25 239 ALA A O 1
ATOM 1859 N N . LYS A 1 240 ? -12.834 2.282 11.136 1.00 92.12 240 LYS A N 1
ATOM 1860 C CA . LYS A 1 240 ? -14.242 1.935 10.875 1.00 92.12 240 LYS A CA 1
ATOM 1861 C C . LYS A 1 240 ? -14.548 1.708 9.395 1.00 92.12 240 LYS A C 1
ATOM 1863 O O . LYS A 1 240 ? -15.680 1.356 9.074 1.00 92.12 240 LYS A O 1
ATOM 1868 N N . THR A 1 241 ? -13.585 1.908 8.497 1.00 93.31 241 THR A N 1
ATOM 1869 C CA . THR A 1 241 ? -13.822 1.681 7.071 1.00 93.31 241 THR A CA 1
ATOM 1870 C C . THR A 1 241 ? -13.860 0.181 6.748 1.00 93.31 241 THR A C 1
ATOM 1872 O O . THR A 1 241 ? -13.231 -0.624 7.458 1.00 93.31 241 THR A O 1
ATOM 1875 N N . PRO A 1 242 ? -14.597 -0.215 5.689 1.00 93.44 242 PRO A N 1
ATOM 1876 C CA . PRO A 1 242 ? -14.689 -1.610 5.266 1.00 93.44 242 PRO A CA 1
ATOM 1877 C C . PRO A 1 242 ? -13.308 -2.236 5.059 1.00 93.44 242 PRO A C 1
ATOM 1879 O O . PRO A 1 242 ? -12.387 -1.587 4.553 1.00 93.44 242 PRO A O 1
ATOM 1882 N N . SER A 1 243 ? -13.144 -3.497 5.464 1.00 91.81 243 SER A N 1
ATOM 1883 C CA . SER A 1 243 ? -11.863 -4.204 5.333 1.00 91.81 243 SER A CA 1
ATOM 1884 C C . SER A 1 243 ? -11.414 -4.345 3.883 1.00 91.81 243 SER A C 1
ATOM 1886 O O . SER A 1 243 ? -10.219 -4.289 3.612 1.00 91.81 243 SER A O 1
ATOM 1888 N N . GLU A 1 244 ? -12.367 -4.498 2.969 1.00 91.94 244 GLU A N 1
ATOM 1889 C CA . GLU A 1 244 ? -12.155 -4.622 1.528 1.00 91.94 244 GLU A CA 1
ATOM 1890 C C . GLU A 1 244 ? -11.493 -3.347 1.002 1.00 91.94 244 GLU A C 1
ATOM 1892 O O . GLU A 1 244 ? -10.426 -3.399 0.394 1.00 91.94 244 GLU A O 1
ATOM 1897 N N . TRP A 1 245 ? -12.062 -2.187 1.346 1.00 94.81 245 TRP A N 1
ATOM 1898 C CA . TRP A 1 245 ? -11.502 -0.893 0.967 1.00 94.81 245 TRP A CA 1
ATOM 1899 C C . TRP A 1 245 ? -10.134 -0.643 1.615 1.00 94.81 245 TRP A C 1
ATOM 1901 O O . TRP A 1 245 ? -9.215 -0.185 0.943 1.00 94.81 245 TRP A O 1
ATOM 1911 N N . ARG A 1 246 ? -9.948 -0.975 2.902 1.00 94.38 246 ARG A N 1
ATOM 1912 C CA . ARG A 1 246 ? -8.645 -0.784 3.570 1.00 94.38 246 ARG A CA 1
ATOM 1913 C C . ARG A 1 246 ? -7.536 -1.611 2.942 1.00 94.38 246 ARG A C 1
ATOM 1915 O O . ARG A 1 246 ? -6.405 -1.135 2.882 1.00 94.38 246 ARG A O 1
ATOM 1922 N N . LEU A 1 247 ? -7.834 -2.844 2.537 1.00 91.38 247 LEU A N 1
ATOM 1923 C CA . LEU A 1 247 ? -6.871 -3.687 1.836 1.00 91.38 247 LEU A CA 1
ATOM 1924 C C . LEU A 1 247 ? -6.598 -3.142 0.434 1.00 91.38 247 LEU A C 1
ATOM 1926 O O . LEU A 1 247 ? -5.438 -3.079 0.048 1.00 91.38 247 LEU A O 1
ATOM 1930 N N . ALA A 1 248 ? -7.625 -2.685 -0.286 1.00 91.25 248 ALA A N 1
ATOM 1931 C CA . ALA A 1 248 ? -7.453 -2.063 -1.598 1.00 91.25 248 ALA A CA 1
ATOM 1932 C C . ALA A 1 248 ? -6.565 -0.812 -1.521 1.00 91.25 248 ALA A C 1
ATOM 1934 O O . ALA A 1 248 ? -5.636 -0.661 -2.306 1.00 91.25 248 ALA A O 1
ATOM 1935 N N . ALA A 1 249 ? -6.798 0.053 -0.531 1.00 93.06 249 ALA A N 1
ATOM 1936 C CA . ALA A 1 249 ? -5.984 1.240 -0.305 1.00 93.06 249 ALA A CA 1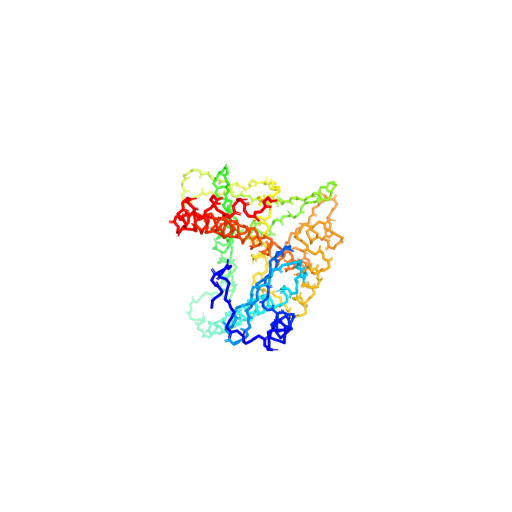
ATOM 1937 C C . ALA A 1 249 ? -4.537 0.884 0.086 1.00 93.06 249 ALA A C 1
ATOM 1939 O O . ALA A 1 249 ? -3.611 1.533 -0.394 1.00 93.06 249 ALA A O 1
ATOM 1940 N N . GLU A 1 250 ? -4.318 -0.158 0.904 1.00 92.19 250 GLU A N 1
ATOM 1941 C CA . GLU A 1 250 ? -2.964 -0.640 1.237 1.00 92.19 250 GLU A CA 1
ATOM 1942 C C . GLU A 1 250 ? -2.236 -1.147 -0.013 1.00 92.19 250 GLU A C 1
ATOM 1944 O O . GLU A 1 250 ? -1.079 -0.791 -0.226 1.00 92.19 250 GLU A O 1
ATOM 1949 N N . ILE A 1 251 ? -2.920 -1.937 -0.850 1.00 87.06 251 ILE A N 1
ATOM 1950 C CA . ILE A 1 251 ? -2.390 -2.446 -2.122 1.00 87.06 251 ILE A CA 1
ATOM 1951 C C . ILE A 1 251 ? -2.014 -1.279 -3.033 1.00 87.06 251 ILE A C 1
ATOM 1953 O O . ILE A 1 251 ? -0.865 -1.189 -3.457 1.00 87.06 251 ILE A O 1
ATOM 1957 N N . ALA A 1 252 ? -2.953 -0.367 -3.291 1.00 88.44 252 ALA A N 1
ATOM 1958 C CA . ALA A 1 252 ? -2.753 0.722 -4.236 1.00 88.44 252 ALA A CA 1
ATOM 1959 C C . ALA A 1 252 ? -1.627 1.672 -3.799 1.00 88.44 252 ALA A C 1
ATOM 1961 O O . ALA A 1 252 ? -0.817 2.086 -4.622 1.00 88.44 252 ALA A O 1
ATOM 1962 N N . LEU A 1 253 ? -1.523 1.986 -2.503 1.00 88.94 253 LEU A N 1
ATOM 1963 C CA . LEU A 1 253 ? -0.433 2.818 -1.981 1.00 88.94 253 LEU A CA 1
ATOM 1964 C C . LEU A 1 253 ? 0.924 2.117 -2.047 1.00 88.94 253 LEU A C 1
ATOM 1966 O O . LEU A 1 253 ? 1.923 2.758 -2.376 1.00 88.94 253 LEU A O 1
ATOM 1970 N N . ASN A 1 254 ? 0.975 0.814 -1.757 1.00 85.06 254 ASN A N 1
ATOM 1971 C CA . ASN A 1 254 ? 2.220 0.062 -1.877 1.00 85.06 254 ASN A CA 1
ATOM 1972 C C . ASN A 1 254 ? 2.657 -0.047 -3.344 1.00 85.06 254 ASN A C 1
ATOM 1974 O O . ASN A 1 254 ? 3.829 0.158 -3.639 1.00 85.06 254 ASN A O 1
ATOM 1978 N N . GLU A 1 255 ? 1.726 -0.280 -4.272 1.00 79.25 255 GLU A N 1
ATOM 1979 C CA . GLU A 1 255 ? 2.015 -0.275 -5.710 1.00 79.25 255 GLU A CA 1
ATOM 1980 C C . GLU A 1 255 ? 2.498 1.090 -6.206 1.00 79.25 255 GLU A C 1
ATOM 1982 O O . GLU A 1 255 ? 3.466 1.147 -6.962 1.00 79.25 255 GLU A O 1
ATOM 1987 N N . SER A 1 256 ? 1.886 2.192 -5.761 1.00 79.50 256 SER A N 1
ATOM 1988 C CA . SER A 1 256 ? 2.359 3.543 -6.088 1.00 79.50 256 SER A CA 1
ATOM 1989 C C . SER A 1 256 ? 3.773 3.793 -5.554 1.00 79.50 256 SER A C 1
ATOM 1991 O O . SER A 1 256 ? 4.622 4.309 -6.282 1.00 79.50 256 SER A O 1
ATOM 1993 N N . SER A 1 257 ? 4.069 3.373 -4.320 1.00 78.38 257 SER A N 1
ATOM 1994 C CA . SER A 1 257 ? 5.413 3.496 -3.741 1.00 78.38 257 SER A CA 1
ATOM 1995 C C . SER A 1 257 ? 6.445 2.633 -4.473 1.00 78.38 257 SER A C 1
ATOM 1997 O O . SER A 1 257 ? 7.547 3.106 -4.750 1.00 78.38 257 SER A O 1
ATOM 1999 N N . GLU A 1 258 ? 6.106 1.382 -4.800 1.00 72.94 258 GLU A N 1
ATOM 2000 C CA . GLU A 1 258 ? 6.963 0.491 -5.591 1.00 72.94 258 GLU A CA 1
ATOM 2001 C C . GLU A 1 258 ? 7.208 1.084 -6.986 1.00 72.94 258 GLU A C 1
ATOM 2003 O O . GLU A 1 258 ? 8.349 1.127 -7.440 1.00 72.94 258 GLU A O 1
ATOM 2008 N N . ARG A 1 259 ? 6.171 1.632 -7.634 1.00 71.31 259 ARG A N 1
ATOM 2009 C CA . ARG A 1 259 ? 6.281 2.303 -8.937 1.00 71.31 259 ARG A CA 1
ATOM 2010 C C . ARG A 1 259 ? 7.227 3.500 -8.882 1.00 71.31 259 ARG A C 1
ATOM 2012 O O . ARG A 1 259 ? 8.042 3.661 -9.785 1.00 71.31 259 ARG A O 1
ATOM 2019 N N . LEU A 1 260 ? 7.145 4.326 -7.839 1.00 70.38 260 LEU A N 1
ATOM 2020 C CA . LEU A 1 260 ? 8.036 5.477 -7.660 1.00 70.38 260 LEU A CA 1
ATOM 2021 C C . LEU A 1 260 ? 9.491 5.049 -7.421 1.00 70.38 260 LEU A C 1
ATOM 2023 O O . LEU A 1 260 ? 10.398 5.640 -8.009 1.00 70.38 260 LEU A O 1
ATOM 2027 N N . ALA A 1 261 ? 9.716 4.008 -6.614 1.00 68.38 261 ALA A N 1
ATOM 2028 C CA . ALA A 1 261 ? 11.052 3.458 -6.385 1.00 68.38 261 ALA A CA 1
ATOM 2029 C C . ALA A 1 261 ? 11.659 2.897 -7.684 1.00 68.38 261 ALA A C 1
ATOM 2031 O O . ALA A 1 261 ? 12.766 3.274 -8.072 1.00 68.38 261 ALA A O 1
ATOM 2032 N N . LEU A 1 262 ? 10.890 2.079 -8.408 1.00 63.44 262 LEU A N 1
ATOM 2033 C CA . LEU A 1 262 ? 11.304 1.479 -9.677 1.00 63.44 262 LEU A CA 1
ATOM 2034 C C . LEU A 1 262 ? 11.501 2.525 -10.779 1.00 63.44 262 LEU A C 1
ATOM 2036 O O . LEU A 1 262 ? 12.407 2.388 -11.593 1.00 63.44 262 LEU A O 1
ATOM 2040 N N . ALA A 1 263 ? 10.709 3.600 -10.806 1.00 67.94 263 ALA A N 1
ATOM 2041 C CA . ALA A 1 263 ? 10.928 4.710 -11.733 1.00 67.94 263 ALA A CA 1
ATOM 2042 C C . ALA A 1 263 ? 12.291 5.390 -11.507 1.00 67.94 263 ALA A C 1
ATOM 2044 O O . ALA A 1 263 ? 12.931 5.818 -12.469 1.00 67.94 263 ALA A O 1
ATOM 2045 N N . GLY A 1 264 ? 12.759 5.462 -10.257 1.00 70.12 264 GLY A N 1
ATOM 2046 C CA . GLY A 1 264 ? 14.113 5.912 -9.933 1.00 70.12 264 GLY A CA 1
ATOM 2047 C C . GLY A 1 264 ? 15.190 4.982 -10.500 1.00 70.12 264 GLY A C 1
ATOM 2048 O O . GLY A 1 264 ? 16.108 5.446 -11.175 1.00 70.12 264 GLY A O 1
ATOM 2049 N N . GLU A 1 265 ? 15.047 3.671 -10.289 1.00 64.25 265 GLU A N 1
ATOM 2050 C CA . GLU A 1 265 ? 15.976 2.658 -10.817 1.00 64.25 265 GLU A CA 1
ATOM 2051 C C . GLU A 1 265 ? 16.000 2.627 -12.354 1.00 64.25 265 GLU A C 1
ATOM 2053 O O . GLU A 1 265 ? 17.065 2.555 -12.967 1.00 64.25 265 GLU A O 1
ATOM 2058 N N . LEU A 1 266 ? 14.841 2.757 -13.001 1.00 61.75 266 LEU A N 1
ATOM 2059 C CA . LEU A 1 266 ? 14.737 2.783 -14.460 1.00 61.75 266 LEU A CA 1
ATOM 2060 C C . LEU A 1 266 ? 15.405 4.012 -15.075 1.00 61.75 266 LEU A C 1
ATOM 2062 O O . LEU A 1 266 ? 16.041 3.888 -16.117 1.00 61.75 266 LEU A O 1
ATOM 2066 N N . ARG A 1 267 ? 15.319 5.181 -14.428 1.00 66.69 267 ARG A N 1
ATOM 2067 C CA . ARG A 1 267 ? 16.053 6.377 -14.874 1.00 66.69 267 ARG A CA 1
ATOM 2068 C C . ARG A 1 267 ? 17.561 6.153 -14.858 1.00 66.69 267 ARG A C 1
ATOM 2070 O O . ARG A 1 267 ? 18.254 6.618 -15.761 1.00 66.69 267 ARG A O 1
ATOM 2077 N N . LEU A 1 268 ? 18.065 5.428 -13.859 1.00 69.56 268 LEU A N 1
ATOM 2078 C CA . LEU A 1 268 ? 19.475 5.056 -13.795 1.00 69.56 268 LEU A CA 1
ATOM 2079 C C . LEU A 1 268 ? 19.852 4.103 -14.940 1.00 69.56 268 LEU A C 1
ATOM 2081 O O . LEU A 1 268 ? 20.863 4.326 -15.601 1.00 69.56 268 LEU A O 1
ATOM 2085 N N . LEU A 1 269 ? 19.032 3.083 -15.212 1.00 60.31 269 LEU A N 1
ATOM 2086 C CA . LEU A 1 269 ? 19.261 2.145 -16.319 1.00 60.31 269 LEU A CA 1
ATOM 2087 C C . LEU A 1 269 ? 19.194 2.829 -17.691 1.00 60.31 269 LEU A C 1
ATOM 2089 O O . LEU A 1 269 ? 20.026 2.558 -18.554 1.00 60.31 269 LEU A O 1
ATOM 2093 N N . GLU A 1 270 ? 18.246 3.744 -17.895 1.00 69.44 270 GLU A N 1
ATOM 2094 C CA . GLU A 1 270 ? 18.144 4.528 -19.129 1.00 69.44 270 GLU A CA 1
ATOM 2095 C C . GLU A 1 270 ? 19.392 5.393 -19.339 1.00 69.44 270 GLU A C 1
ATOM 2097 O O . GLU A 1 270 ? 19.921 5.469 -20.450 1.00 69.44 270 GLU A O 1
ATOM 2102 N N . TRP A 1 271 ? 19.895 6.018 -18.270 1.00 77.19 271 TRP A N 1
ATOM 2103 C CA . TRP A 1 271 ? 21.143 6.774 -18.316 1.00 77.19 271 TRP A CA 1
ATOM 2104 C C . TRP A 1 271 ? 22.333 5.877 -18.679 1.00 77.19 271 TRP A C 1
ATOM 2106 O O . TRP A 1 271 ? 23.094 6.219 -19.582 1.00 77.19 271 TRP A O 1
ATOM 2116 N N . GLN A 1 272 ? 22.450 4.700 -18.054 1.00 75.31 272 GLN A N 1
ATOM 2117 C CA . GLN A 1 272 ? 23.504 3.727 -18.367 1.00 75.31 272 GLN A CA 1
ATOM 2118 C C . GLN A 1 272 ? 23.435 3.246 -19.820 1.00 75.31 272 GLN A C 1
ATOM 2120 O O . GLN A 1 272 ? 24.469 3.117 -20.471 1.00 75.31 272 GLN A O 1
ATOM 2125 N N . TRP A 1 273 ? 22.232 3.012 -20.348 1.00 76.38 273 TRP A N 1
ATOM 2126 C CA . TRP A 1 273 ? 22.042 2.632 -21.746 1.00 76.38 273 TRP A CA 1
ATOM 2127 C C . TRP A 1 273 ? 22.499 3.738 -22.706 1.00 76.38 273 TRP A C 1
ATOM 2129 O O . TRP A 1 273 ? 23.243 3.458 -23.646 1.00 76.38 273 TRP A O 1
ATOM 2139 N N . LYS A 1 274 ? 22.119 4.997 -22.448 1.00 76.94 274 LYS A N 1
ATOM 2140 C CA . LYS A 1 274 ? 22.566 6.149 -23.254 1.00 76.94 274 LYS A CA 1
ATOM 2141 C C . LYS A 1 274 ? 24.081 6.330 -23.199 1.00 76.94 274 LYS A C 1
ATOM 2143 O O . LYS A 1 274 ? 24.693 6.631 -24.222 1.00 76.94 274 LYS A O 1
ATOM 2148 N N . GLU A 1 275 ? 24.681 6.128 -22.030 1.00 82.06 275 GLU A N 1
ATOM 2149 C CA . GLU A 1 275 ? 26.130 6.218 -21.866 1.00 82.06 275 GLU A CA 1
ATOM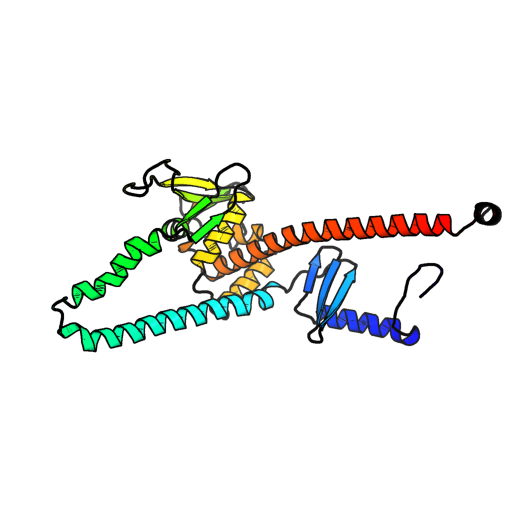 2150 C C . GLU A 1 275 ? 26.853 5.086 -22.607 1.00 82.06 275 GLU A C 1
ATOM 2152 O O . GLU A 1 275 ? 27.827 5.338 -23.313 1.00 82.06 275 GLU A O 1
ATOM 2157 N N . ALA A 1 276 ? 26.344 3.854 -22.537 1.00 80.75 276 ALA A N 1
ATOM 2158 C CA . ALA A 1 276 ? 26.888 2.732 -23.296 1.00 80.75 276 ALA A CA 1
ATOM 2159 C C . ALA A 1 276 ? 26.801 2.963 -24.816 1.00 80.75 276 ALA A C 1
ATOM 2161 O O . ALA A 1 276 ? 27.765 2.687 -25.529 1.00 80.75 276 ALA A O 1
ATOM 2162 N N . ASP A 1 277 ? 25.690 3.518 -25.313 1.00 76.81 277 ASP A N 1
ATOM 2163 C CA . ASP A 1 277 ? 25.527 3.869 -26.732 1.00 76.81 277 ASP A CA 1
ATOM 2164 C C . ASP A 1 277 ? 26.503 4.978 -27.166 1.00 76.81 277 ASP A C 1
ATOM 2166 O O . ASP A 1 277 ? 27.112 4.912 -28.236 1.00 76.81 277 ASP A O 1
ATOM 2170 N N . ARG A 1 278 ? 26.720 5.981 -26.307 1.00 84.44 278 ARG A N 1
ATOM 2171 C CA . ARG A 1 278 ? 27.730 7.025 -26.525 1.00 84.44 278 ARG A CA 1
ATOM 2172 C C . ARG A 1 278 ? 29.144 6.439 -26.572 1.00 84.44 278 ARG A C 1
ATOM 2174 O O . ARG A 1 278 ? 29.907 6.791 -27.470 1.00 84.44 278 ARG A O 1
ATOM 2181 N N . LEU A 1 279 ? 29.500 5.562 -25.634 1.00 81.12 279 LEU A N 1
ATOM 2182 C CA . LEU A 1 279 ? 30.813 4.911 -25.596 1.00 81.12 279 LEU A CA 1
ATOM 2183 C C . LEU A 1 279 ? 31.038 4.003 -26.808 1.00 81.12 279 LEU A C 1
ATOM 2185 O O . LEU A 1 279 ? 32.131 4.017 -27.369 1.00 81.12 279 LEU A O 1
ATOM 2189 N N . ALA A 1 280 ? 30.012 3.272 -27.251 1.00 77.44 280 ALA A N 1
ATOM 2190 C CA . ALA A 1 280 ? 30.071 2.474 -28.472 1.00 77.44 280 ALA A CA 1
ATOM 2191 C C . ALA A 1 280 ? 30.357 3.353 -29.697 1.00 77.44 280 ALA A C 1
ATOM 2193 O O . ALA A 1 280 ? 31.289 3.063 -30.439 1.00 77.44 280 ALA A O 1
ATOM 2194 N N . LYS A 1 281 ? 29.663 4.492 -29.843 1.00 77.25 281 LYS A N 1
ATOM 2195 C CA . LYS A 1 281 ? 29.931 5.465 -30.920 1.00 77.25 281 LYS A CA 1
ATOM 2196 C C . LYS A 1 281 ? 31.365 5.999 -30.897 1.00 77.25 281 LYS A C 1
ATOM 2198 O O . LYS A 1 281 ? 31.980 6.126 -31.951 1.00 77.25 281 LYS A O 1
ATOM 2203 N N . ILE A 1 282 ? 31.905 6.296 -29.712 1.00 77.94 282 ILE A N 1
ATOM 2204 C CA . ILE A 1 282 ? 33.308 6.716 -29.569 1.00 77.94 282 ILE A CA 1
ATOM 2205 C C . ILE A 1 282 ? 34.241 5.575 -29.995 1.00 77.94 282 ILE A C 1
ATOM 2207 O O . ILE A 1 282 ? 35.152 5.796 -30.786 1.00 77.94 282 ILE A O 1
ATOM 2211 N N . SER A 1 283 ? 34.003 4.352 -29.519 1.00 79.81 283 SER A N 1
ATOM 2212 C CA . SER A 1 283 ? 34.810 3.182 -29.884 1.00 79.81 283 SER A CA 1
ATOM 2213 C C . SER A 1 283 ? 34.789 2.909 -31.389 1.00 79.81 283 SER A C 1
ATOM 2215 O O . SER A 1 283 ? 35.838 2.625 -31.964 1.00 79.81 283 SER A O 1
ATOM 2217 N N . ASP A 1 284 ? 33.625 3.021 -32.028 1.00 73.38 284 ASP A N 1
ATOM 2218 C CA . ASP A 1 284 ? 33.475 2.847 -33.472 1.00 73.38 284 ASP A CA 1
ATOM 2219 C C . ASP A 1 284 ? 34.255 3.928 -34.235 1.00 73.38 284 ASP A C 1
ATOM 2221 O O . ASP A 1 284 ? 34.960 3.608 -35.189 1.00 73.38 284 ASP A O 1
ATOM 2225 N N . SER A 1 285 ? 34.229 5.183 -33.764 1.00 74.06 285 SER A N 1
ATOM 2226 C CA . SER A 1 285 ? 35.011 6.276 -34.368 1.00 74.06 285 SER A CA 1
ATOM 2227 C C . SER A 1 285 ? 36.530 6.118 -34.220 1.00 74.06 285 SER A C 1
ATOM 2229 O O . SER A 1 285 ? 37.280 6.625 -35.042 1.00 74.06 285 SER A O 1
ATOM 2231 N N . LEU A 1 286 ? 37.008 5.389 -33.204 1.00 76.50 286 LEU A N 1
ATOM 2232 C CA . LEU A 1 286 ? 38.439 5.103 -33.024 1.00 76.50 286 LEU A CA 1
ATOM 2233 C C . LEU A 1 286 ? 38.929 3.940 -33.899 1.00 76.50 286 LEU A C 1
ATOM 2235 O O . LEU A 1 286 ? 40.130 3.811 -34.136 1.00 76.50 286 LEU A O 1
ATOM 2239 N N . ALA A 1 287 ? 38.022 3.066 -34.342 1.00 70.25 287 ALA A N 1
ATOM 2240 C CA . ALA A 1 287 ? 38.349 1.883 -35.135 1.00 70.25 287 ALA A CA 1
ATOM 2241 C C . ALA A 1 287 ? 38.429 2.165 -36.647 1.00 70.25 287 ALA A C 1
ATOM 2243 O O . ALA A 1 287 ? 38.903 1.309 -37.400 1.00 70.25 287 ALA A O 1
ATOM 2244 N N . VAL A 1 288 ? 37.979 3.341 -37.094 1.00 68.25 288 VAL A N 1
ATOM 2245 C CA . VAL A 1 288 ? 37.970 3.753 -38.502 1.00 68.25 288 VAL A CA 1
ATOM 2246 C C . VAL A 1 288 ? 39.005 4.869 -38.710 1.00 68.25 288 VAL A C 1
ATOM 2248 O O . VAL A 1 288 ? 38.921 5.904 -38.058 1.00 68.25 288 VAL A O 1
ATOM 2251 N N . PRO A 1 289 ? 40.008 4.690 -39.589 1.00 74.50 289 PRO A N 1
ATOM 2252 C CA . PRO A 1 289 ? 40.912 5.774 -39.975 1.00 74.50 289 PRO A CA 1
ATOM 2253 C C . PRO A 1 289 ? 40.154 6.887 -40.717 1.00 74.50 289 PRO A C 1
ATOM 2255 O O . PRO A 1 289 ? 39.317 6.574 -41.562 1.00 74.50 289 PRO A O 1
ATOM 2258 N N . GLU A 1 290 ? 40.504 8.162 -40.496 1.00 70.62 290 GLU A N 1
ATOM 2259 C CA . GLU A 1 290 ? 39.866 9.324 -41.163 1.00 70.62 290 GLU A CA 1
ATOM 2260 C C . GLU A 1 290 ? 39.788 9.178 -42.696 1.00 70.62 290 GLU A C 1
ATOM 2262 O O . GLU A 1 290 ? 38.793 9.551 -43.312 1.00 70.62 290 GLU A O 1
ATOM 2267 N N . SER A 1 291 ? 40.785 8.535 -43.315 1.00 73.38 291 SER A N 1
ATOM 2268 C CA . SER A 1 291 ? 40.821 8.287 -44.762 1.00 73.38 291 SER A CA 1
ATOM 2269 C C . SER A 1 291 ? 39.697 7.382 -45.285 1.00 73.38 291 SER A C 1
ATOM 2271 O O . SER A 1 291 ? 39.344 7.458 -46.461 1.00 73.38 291 SER A O 1
ATOM 2273 N N . VAL A 1 292 ? 39.130 6.515 -44.439 1.00 70.81 292 VAL A N 1
ATOM 2274 C CA . VAL A 1 292 ? 38.012 5.626 -44.796 1.00 70.81 292 VAL A CA 1
ATOM 2275 C C . VAL A 1 292 ? 36.676 6.364 -44.688 1.00 70.81 292 VAL A C 1
ATOM 2277 O O . VAL A 1 292 ? 35.801 6.153 -45.530 1.00 70.81 292 VAL A O 1
ATOM 2280 N N . ASP A 1 293 ? 36.531 7.264 -43.713 1.00 71.38 293 ASP A N 1
ATOM 2281 C CA . ASP A 1 293 ? 35.335 8.101 -43.562 1.00 71.38 293 ASP A CA 1
ATOM 2282 C C . ASP A 1 293 ? 35.220 9.144 -44.686 1.00 71.38 293 ASP A C 1
ATOM 2284 O O . ASP A 1 293 ? 34.135 9.328 -45.245 1.00 71.38 293 ASP A O 1
ATOM 2288 N N . GLU A 1 294 ? 36.335 9.754 -45.103 1.00 75.12 294 GLU A N 1
ATOM 2289 C CA . GLU A 1 294 ? 36.386 10.662 -46.262 1.00 75.12 294 GLU A CA 1
ATOM 2290 C C . GLU A 1 294 ? 36.003 9.960 -47.580 1.00 75.12 294 GLU A C 1
ATOM 2292 O O . GLU A 1 294 ? 35.303 10.522 -48.428 1.00 75.12 294 GLU A O 1
ATOM 2297 N N . GLU A 1 295 ? 36.422 8.704 -47.756 1.00 72.62 295 GLU A N 1
ATOM 2298 C CA . GLU A 1 295 ? 36.089 7.897 -48.935 1.00 72.62 295 GLU A CA 1
ATOM 2299 C C . GLU A 1 295 ? 34.616 7.449 -48.937 1.00 72.62 295 GLU A C 1
ATOM 2301 O O . GLU A 1 295 ? 33.971 7.423 -49.988 1.00 72.62 295 GLU A O 1
ATOM 2306 N N . LEU A 1 296 ? 34.051 7.134 -47.765 1.00 73.06 296 LEU A N 1
ATOM 2307 C CA . LEU A 1 296 ? 32.627 6.822 -47.607 1.00 73.06 296 LEU A CA 1
ATOM 2308 C C . LEU A 1 296 ? 31.731 8.046 -47.835 1.00 73.06 296 LEU A C 1
ATOM 2310 O O . LEU A 1 296 ? 30.644 7.893 -48.397 1.00 73.06 296 LEU A O 1
ATOM 2314 N N . ALA A 1 297 ? 32.171 9.239 -47.428 1.00 73.75 297 ALA A N 1
ATOM 2315 C CA . ALA A 1 297 ? 31.467 10.492 -47.689 1.00 73.75 297 ALA A CA 1
ATOM 2316 C C . ALA A 1 297 ? 31.429 10.815 -49.193 1.00 73.75 297 ALA A C 1
ATOM 2318 O O . ALA A 1 297 ? 30.352 11.074 -49.725 1.00 73.75 297 ALA A O 1
ATOM 2319 N N . ARG A 1 298 ? 32.561 10.671 -49.902 1.00 74.94 298 ARG A N 1
ATOM 2320 C CA . ARG A 1 298 ? 32.647 10.865 -51.365 1.00 74.94 298 ARG A CA 1
ATOM 2321 C C . ARG A 1 298 ? 31.778 9.921 -52.195 1.00 74.94 298 ARG A C 1
ATOM 2323 O O . ARG A 1 298 ? 31.451 10.253 -53.324 1.00 74.94 298 ARG A O 1
ATOM 2330 N N . ARG A 1 299 ? 31.444 8.733 -51.680 1.00 70.75 299 ARG A N 1
ATOM 2331 C CA . ARG A 1 299 ? 30.589 7.747 -52.375 1.00 70.75 299 ARG A CA 1
ATOM 2332 C C . ARG A 1 299 ? 29.096 7.897 -52.077 1.00 70.75 299 ARG A C 1
ATOM 2334 O O . ARG A 1 299 ? 28.300 7.157 -52.652 1.00 70.75 299 ARG A O 1
ATOM 2341 N N . LYS A 1 300 ? 28.730 8.751 -51.115 1.00 63.47 300 LYS A N 1
ATOM 2342 C CA . LYS A 1 300 ? 27.334 9.048 -50.758 1.00 63.47 300 LYS A CA 1
ATOM 2343 C C . LYS A 1 300 ? 26.782 10.287 -51.472 1.00 63.47 300 LYS A C 1
ATOM 2345 O O . LYS A 1 300 ? 25.561 10.432 -51.487 1.00 63.47 300 LYS A O 1
ATOM 2350 N N . GLU A 1 301 ? 27.648 11.140 -52.020 1.00 49.09 301 GLU A N 1
ATOM 2351 C CA . GLU A 1 301 ? 27.308 12.123 -53.066 1.00 49.09 301 GLU A CA 1
ATOM 2352 C C . GLU A 1 301 ? 27.191 11.444 -54.437 1.00 49.09 301 GLU A C 1
ATOM 2354 O O . GLU A 1 301 ? 26.306 11.869 -55.214 1.00 49.09 301 GLU A O 1
#